Protein AF-A0A2E8Z565-F1 (afdb_monomer)

pLDDT: mean 80.42, std 18.59, range [29.39, 98.75]

Nearest PDB structures (foldseek):
  7xp7-assembly2_D  TM=7.257E-01  e=3.223E-11  Streptomyces filamentosus NRRL 11379
  7xp7-assembly2_C  TM=7.291E-01  e=2.772E-11  Streptomyces filamentosus NRRL 11379
  7xp7-assembly1_A  TM=7.249E-01  e=5.604E-11  Streptomyces filamentosus NRRL 11379
  5lnx-assembly1_A  TM=7.627E-01  e=2.434E-09  Bacillus subtilis subsp. subtilis str. 168
  4m9a-assembly1_D  TM=7.342E-01  e=4.680E-09  Burkholderia thailandensis E264

Radius of gyration: 20.26 Å; Cα contacts (8 Å, |Δi|>4): 447; chains: 1; bounding box: 48×63×60 Å

Solvent-accessible surface area (backbone atoms only — not comparable to full-atom values): 13675 Å² total; per-residue (Å²): 142,84,91,76,38,83,63,101,66,74,79,58,57,73,62,65,54,39,74,52,99,50,31,26,48,45,35,26,50,63,90,47,93,77,46,39,45,53,62,57,93,84,44,65,32,50,24,31,26,63,50,69,84,33,63,30,33,39,37,62,50,96,96,39,42,25,38,37,55,40,91,56,48,51,74,46,79,43,79,58,83,41,47,85,64,36,36,17,42,36,35,27,81,63,74,58,45,84,53,88,66,94,62,69,62,60,43,59,64,11,48,48,30,46,42,49,20,54,52,24,35,15,38,16,52,41,22,42,50,54,31,53,52,48,26,63,70,41,66,54,96,93,39,40,46,49,75,38,65,74,49,41,50,48,52,50,55,28,47,51,36,34,53,50,30,49,49,49,57,66,70,56,50,90,85,38,53,54,49,70,60,22,34,52,41,28,19,39,10,26,50,19,16,51,47,13,32,53,44,23,29,61,69,42,44,76,55,32,75,32,86,93,35,69,51,48,55,38,44,29,44,34,56,52,57,24,36,45,70,45,20,19,66,51,25,46,53,50,51,51,56,37,41,79,69,63,72,67,62,76,87,73,80,78,78,87,124

Sequence (257 aa):
MRVHGRYCVSSGLFDLLVVGAGRSVVLPVPGQESGRPSGAAGSRLVGLVRGGPQDELVLPTEDGPRFLPRDHVVSEAVSGLDPLLGLTLVRSDYDPVVGTATTATGDVLGYAARLLADELVGVAEGALALALEHVRERHQFGVPIGSFQAVRHRLVDAYVDAEGARSLLAAIGPDAAPDVQALVLKASAGAAALRCVAAAQQVCGGMGFTAEFDLHRYVRRALALDALLSGSEAAEEHLGALALRGRVLPDRQVVLT

Secondary structure (DSSP, 8-state):
----SSSSS--GGGGGG--STTEEEPBPPTT-TTSS----TTPPEEEEEESS--SEEEEEETTEEEEEEGGG-EEEE---S-GGG-EEEEEE-S--EE---SS-THHHHHHHHHHHHHHHHHHHHHHHHHHHHHHHH-EETTEEGGGSHHHHHHHHHHHHHHHHHHHHHHHH-TT--TTHHHHHHHHHHHHHHHHHHHHHHHHHGGGGGSSSSTHHHHHHHHHHHHHGGGHHHHHHHHHHHHHHTTSSS--------

Foldseek 3Di:
DDDDQPDLADPCLLVVLPPDDFEWEWFADFPDPPRFFDQDFQDKTKTKTAADGGQKYWGQDPVGIFIDGPVQWDKAFDPPLASSSRIIIIIGRDRTHDDDDPPDSQQNLLSVLLSLLVNLLSLLVNLLVLLVVLQQPDDDPRGRNCPDPVLVVLSVVLVVLSVVLVVLSVVCDNPNGNPLSSLVSLLSSLVSSQSSLVSSLVSNDPLSVDPVRCSSSSNSSSVVSQSISHHSVVSVVVNVVCVVVVNNDDPDPPPPD

Mean predicted aligned error: 8.82 Å

Structure (mmCIF, N/CA/C/O backbone):
data_AF-A0A2E8Z565-F1
#
_entry.id   AF-A0A2E8Z565-F1
#
loop_
_atom_site.group_PDB
_atom_site.id
_atom_site.type_symbol
_atom_site.label_atom_id
_atom_site.label_alt_id
_atom_site.label_comp_id
_atom_site.label_asym_id
_atom_site.label_entity_id
_atom_site.label_seq_id
_atom_site.pdbx_PDB_ins_code
_atom_site.Cartn_x
_atom_site.Cartn_y
_atom_site.Cartn_z
_atom_site.occupancy
_atom_site.B_iso_or_equiv
_atom_site.auth_seq_id
_atom_site.auth_comp_id
_atom_site.auth_asym_id
_atom_site.auth_atom_id
_atom_site.pdbx_PDB_model_num
ATOM 1 N N . MET A 1 1 ? -13.165 6.127 -12.834 1.00 29.39 1 MET A N 1
ATOM 2 C CA . MET A 1 1 ? -12.682 4.773 -12.507 1.00 29.39 1 MET A CA 1
ATOM 3 C C . MET A 1 1 ? -12.699 4.642 -10.988 1.00 29.39 1 MET A C 1
ATOM 5 O O . MET A 1 1 ? -11.836 5.194 -10.329 1.00 29.39 1 MET A O 1
ATOM 9 N N . ARG A 1 2 ? -13.786 4.104 -10.421 1.00 32.00 2 ARG A N 1
ATOM 10 C CA . ARG A 1 2 ? -13.966 3.886 -8.972 1.00 32.00 2 ARG A CA 1
ATOM 11 C C . ARG A 1 2 ? -14.000 2.377 -8.729 1.00 32.00 2 ARG A C 1
ATOM 13 O O . ARG A 1 2 ? -14.375 1.650 -9.641 1.00 32.00 2 ARG A O 1
ATOM 20 N N . VAL A 1 3 ? -13.695 1.980 -7.491 1.00 31.58 3 VAL A N 1
ATOM 21 C CA . VAL A 1 3 ? -13.720 0.620 -6.911 1.00 31.58 3 VAL A CA 1
ATOM 22 C C . VAL A 1 3 ? -12.373 -0.121 -6.942 1.00 31.58 3 VAL A C 1
ATOM 24 O O . VAL A 1 3 ? -12.251 -1.141 -7.599 1.00 31.58 3 VAL A O 1
ATOM 27 N N . HIS A 1 4 ? -11.371 0.359 -6.199 1.00 38.59 4 HIS A N 1
ATOM 28 C CA . HIS A 1 4 ? -10.191 -0.439 -5.825 1.00 38.59 4 HIS A CA 1
ATOM 29 C C . HIS A 1 4 ? -9.914 -0.188 -4.330 1.00 38.59 4 HIS A C 1
ATOM 31 O O . HIS A 1 4 ? -9.915 0.962 -3.908 1.00 38.59 4 HIS A O 1
ATOM 37 N N . GLY A 1 5 ? -9.803 -1.245 -3.512 1.00 33.53 5 GLY A N 1
ATOM 38 C CA . GLY A 1 5 ? -9.534 -1.148 -2.059 1.00 33.53 5 GLY A CA 1
ATOM 39 C C . GLY A 1 5 ? -10.565 -1.809 -1.131 1.00 33.53 5 GLY A C 1
ATOM 40 O O . GLY A 1 5 ? -10.257 -2.121 0.021 1.00 33.53 5 GLY A O 1
ATOM 41 N N . ARG A 1 6 ? -11.772 -2.125 -1.620 1.00 32.59 6 ARG A N 1
ATOM 42 C CA . ARG A 1 6 ? -12.659 -3.064 -0.915 1.00 32.59 6 ARG A CA 1
ATOM 43 C C . ARG A 1 6 ? -12.275 -4.477 -1.330 1.00 32.59 6 ARG A C 1
ATOM 45 O O . ARG A 1 6 ? -12.335 -4.784 -2.513 1.00 32.59 6 ARG A O 1
ATOM 52 N N . TYR A 1 7 ? -11.927 -5.297 -0.343 1.00 36.94 7 TYR A N 1
ATOM 53 C CA . TYR A 1 7 ? -11.444 -6.677 -0.442 1.00 36.94 7 TYR A CA 1
ATOM 54 C C . TYR A 1 7 ? -9.945 -6.806 -0.758 1.00 36.94 7 TYR A C 1
ATOM 56 O O . TYR A 1 7 ? -9.497 -6.622 -1.883 1.00 36.94 7 TYR A O 1
ATOM 64 N N . CYS A 1 8 ? -9.175 -7.209 0.260 1.00 34.44 8 CYS A N 1
ATOM 65 C CA . CYS A 1 8 ? -7.801 -7.724 0.187 1.00 34.44 8 CYS A CA 1
ATOM 66 C C . CYS A 1 8 ? -7.657 -9.015 -0.646 1.00 34.44 8 CYS A C 1
ATOM 68 O O . CYS A 1 8 ? -6.898 -9.909 -0.280 1.00 34.44 8 CYS A O 1
ATOM 70 N N . VAL A 1 9 ? -8.379 -9.158 -1.754 1.00 35.56 9 VAL A N 1
ATOM 71 C CA . VAL A 1 9 ? -8.253 -10.310 -2.640 1.00 35.56 9 VAL A CA 1
ATOM 72 C C . VAL A 1 9 ? -8.208 -9.771 -4.064 1.00 35.56 9 VAL A C 1
ATOM 74 O O . VAL A 1 9 ? -9.177 -9.205 -4.553 1.00 35.56 9 VAL A O 1
ATOM 77 N N . SER A 1 10 ? -7.024 -9.885 -4.671 1.00 38.38 10 SER A N 1
ATOM 78 C CA . SER A 1 10 ? -6.692 -9.511 -6.051 1.00 38.38 10 SER A CA 1
ATOM 79 C C . SER A 1 10 ? -6.947 -8.049 -6.446 1.00 38.38 10 SER A C 1
ATOM 81 O O . SER A 1 10 ? -7.794 -7.761 -7.288 1.00 38.38 10 SER A O 1
ATOM 83 N N . SER A 1 11 ? -6.138 -7.111 -5.943 1.00 41.72 11 SER A N 1
ATOM 84 C CA . SER A 1 11 ? -5.835 -5.932 -6.768 1.00 41.72 11 SER A CA 1
ATOM 85 C C . SER A 1 11 ? -5.074 -6.430 -7.998 1.00 41.72 11 SER A C 1
ATOM 87 O O . SER A 1 11 ? -3.919 -6.853 -7.890 1.00 41.72 11 SER A O 1
ATOM 89 N N . GLY A 1 12 ? -5.754 -6.461 -9.144 1.00 44.19 12 GLY A N 1
ATOM 90 C CA . GLY A 1 12 ? -5.179 -6.777 -10.453 1.00 44.19 12 GLY A CA 1
ATOM 91 C C . GLY A 1 12 ? -4.374 -5.623 -11.054 1.00 44.19 12 GLY A C 1
ATOM 92 O O . GLY A 1 12 ? -3.925 -5.712 -12.189 1.00 44.19 12 GLY A O 1
ATOM 93 N N . LEU A 1 13 ? -4.170 -4.526 -10.315 1.00 52.78 13 LEU A N 1
ATOM 94 C CA . LEU A 1 13 ? -3.436 -3.357 -10.808 1.00 52.78 13 LEU A CA 1
ATOM 95 C C . LEU A 1 13 ? -1.979 -3.695 -11.114 1.00 52.78 13 LEU A C 1
ATOM 97 O O . LEU A 1 13 ? -1.411 -3.223 -12.084 1.00 52.78 13 LEU A O 1
ATOM 101 N N . PHE A 1 14 ? -1.400 -4.602 -10.346 1.00 50.31 14 PHE A N 1
ATOM 102 C CA . PHE A 1 14 ? -0.072 -5.135 -10.604 1.00 50.31 14 PHE A CA 1
ATOM 103 C C . PHE A 1 14 ? -0.047 -6.093 -11.816 1.00 50.31 14 PHE A C 1
ATOM 105 O O . PHE A 1 14 ? 0.990 -6.245 -12.453 1.00 50.31 14 PHE A O 1
ATOM 112 N N . ASP A 1 15 ? -1.188 -6.701 -12.174 1.00 47.38 15 ASP A N 1
ATOM 113 C CA . ASP A 1 15 ? -1.342 -7.481 -13.412 1.00 47.38 15 ASP A CA 1
ATOM 114 C C . ASP A 1 15 ? -1.404 -6.563 -14.653 1.00 47.38 15 ASP A C 1
ATOM 116 O O . ASP A 1 15 ? -1.101 -7.008 -15.756 1.00 47.38 15 ASP A O 1
ATOM 120 N N . LEU A 1 16 ? -1.695 -5.259 -14.491 1.00 52.50 16 LEU A N 1
ATOM 121 C CA . LEU A 1 16 ? -1.608 -4.263 -15.575 1.00 52.50 16 LEU A CA 1
ATOM 122 C C . LEU A 1 16 ? -0.163 -3.913 -15.963 1.00 52.50 16 LEU A C 1
ATOM 124 O O . LEU A 1 16 ? 0.047 -3.307 -17.010 1.00 52.50 16 LEU A O 1
ATOM 128 N N . LEU A 1 17 ? 0.840 -4.326 -15.173 1.00 55.44 17 LEU A N 1
ATOM 129 C CA . LEU A 1 17 ? 2.250 -4.250 -15.580 1.00 55.44 17 LEU A CA 1
ATOM 130 C C . LEU A 1 17 ? 2.608 -5.250 -16.686 1.00 55.44 17 LEU A C 1
ATOM 132 O O . LEU A 1 17 ? 3.726 -5.214 -17.196 1.00 55.44 17 LEU A O 1
ATOM 136 N N . VAL A 1 18 ? 1.682 -6.128 -17.086 1.00 49.03 18 VAL A N 1
ATOM 137 C CA . VAL A 1 18 ? 1.825 -6.964 -18.279 1.00 49.03 18 VAL A CA 1
ATOM 138 C C . VAL A 1 18 ? 1.757 -6.059 -19.510 1.00 49.03 18 VAL A C 1
ATOM 140 O O . VAL A 1 18 ? 0.696 -5.762 -20.058 1.00 49.03 18 VAL A O 1
ATOM 143 N N . VAL A 1 19 ? 2.930 -5.590 -19.930 1.00 53.09 19 VAL A N 1
ATOM 144 C CA . VAL A 1 19 ? 3.171 -4.899 -21.198 1.00 53.09 19 VAL A CA 1
ATOM 145 C C . VAL A 1 19 ? 2.851 -5.871 -22.345 1.00 53.09 19 VAL A C 1
ATOM 147 O O . VAL A 1 19 ? 3.740 -6.508 -22.894 1.00 53.09 19 VAL A O 1
ATOM 150 N N . GLY A 1 20 ? 1.574 -6.017 -22.702 1.00 50.84 20 GLY A N 1
ATOM 151 C CA . GLY A 1 20 ? 1.116 -6.899 -23.782 1.00 50.84 20 GLY A CA 1
ATOM 152 C C . GLY A 1 20 ? 1.118 -8.396 -23.432 1.00 50.84 20 GLY A C 1
ATOM 153 O O . GLY A 1 20 ? 1.860 -8.866 -22.572 1.00 50.84 20 GLY A O 1
ATOM 154 N N . ALA A 1 21 ? 0.244 -9.156 -24.099 1.00 56.75 21 ALA A N 1
ATOM 155 C CA . ALA A 1 21 ? 0.079 -10.593 -23.886 1.00 56.75 21 ALA A CA 1
ATOM 156 C C . ALA A 1 21 ? 1.416 -11.337 -24.091 1.00 56.75 21 ALA A C 1
ATOM 158 O O . ALA A 1 21 ? 1.909 -11.398 -25.214 1.00 56.75 21 ALA A O 1
ATOM 159 N N . GLY A 1 22 ? 1.999 -11.862 -23.005 1.00 69.81 22 GLY A N 1
ATOM 160 C CA . GLY A 1 22 ? 3.238 -12.655 -23.025 1.00 69.81 22 GLY A CA 1
ATOM 161 C C . GLY A 1 22 ? 4.448 -12.047 -22.302 1.00 69.81 22 GLY A C 1
ATOM 162 O O . GLY A 1 22 ? 5.518 -12.653 -22.331 1.00 69.81 22 GLY A O 1
ATOM 163 N N . ARG A 1 23 ? 4.321 -10.887 -21.632 1.00 78.25 23 ARG A N 1
ATOM 164 C CA . ARG A 1 23 ? 5.450 -10.251 -20.922 1.00 78.25 23 ARG A CA 1
ATOM 165 C C . ARG A 1 23 ? 5.271 -10.104 -19.413 1.00 78.25 23 ARG A C 1
ATOM 167 O O . ARG A 1 23 ? 4.180 -9.817 -18.930 1.00 78.25 23 ARG A O 1
ATOM 174 N N . SER A 1 24 ? 6.374 -10.214 -18.672 1.00 82.69 24 SER A N 1
ATOM 175 C CA . SER A 1 24 ? 6.443 -9.903 -17.235 1.00 82.69 24 SER A CA 1
ATOM 176 C C . SER A 1 24 ? 7.459 -8.799 -16.963 1.00 82.69 24 SER A C 1
ATOM 178 O O . SER A 1 24 ? 8.587 -8.874 -17.435 1.00 82.69 24 SER A O 1
ATOM 180 N N . VAL A 1 25 ? 7.110 -7.800 -16.153 1.00 81.81 25 VAL A N 1
ATOM 181 C CA . VAL A 1 25 ? 8.073 -6.776 -15.714 1.00 81.81 25 VAL A CA 1
ATOM 182 C C . VAL A 1 25 ? 8.846 -7.277 -14.498 1.00 81.81 25 VAL A C 1
ATOM 184 O O . VAL A 1 25 ? 8.250 -7.729 -13.520 1.00 81.81 25 VAL A O 1
ATOM 187 N N . VAL A 1 26 ? 10.173 -7.178 -14.563 1.00 83.38 26 VAL A N 1
ATOM 188 C CA . VAL A 1 26 ? 11.071 -7.499 -13.453 1.00 83.38 26 VAL A CA 1
ATOM 189 C C . VAL A 1 26 ? 11.187 -6.293 -12.538 1.00 83.38 26 VAL A C 1
ATOM 191 O O . VAL A 1 26 ? 11.639 -5.220 -12.936 1.00 83.38 26 VAL A O 1
ATOM 194 N N . LEU A 1 27 ? 10.809 -6.496 -11.287 1.00 82.38 27 LEU A N 1
ATOM 195 C CA . LEU A 1 27 ? 10.948 -5.533 -10.212 1.00 82.38 27 LEU A CA 1
ATOM 196 C C . LEU A 1 27 ? 12.218 -5.809 -9.404 1.00 82.38 27 LEU A C 1
ATOM 198 O O . LEU A 1 27 ? 12.632 -6.967 -9.278 1.00 82.38 27 LEU A O 1
ATOM 202 N N . PRO A 1 28 ? 12.836 -4.770 -8.823 1.00 79.31 28 PRO A N 1
ATOM 203 C CA . PRO A 1 28 ? 13.904 -4.957 -7.852 1.00 79.31 28 PRO A CA 1
ATOM 204 C C . PRO A 1 28 ? 13.417 -5.776 -6.652 1.00 79.31 28 PRO A C 1
ATOM 206 O O . PRO A 1 28 ? 12.276 -5.645 -6.201 1.00 79.31 28 PRO A O 1
ATOM 209 N N . VAL A 1 29 ? 14.316 -6.580 -6.088 1.00 82.19 29 VAL A N 1
ATOM 210 C CA . VAL A 1 29 ? 14.105 -7.137 -4.749 1.00 82.19 29 VAL A CA 1
ATOM 211 C C . VAL A 1 29 ? 14.224 -5.993 -3.731 1.00 82.19 29 VAL A C 1
ATOM 213 O O . VAL A 1 29 ? 15.162 -5.198 -3.843 1.00 82.19 29 VAL A O 1
ATOM 216 N N . PRO A 1 30 ? 13.321 -5.890 -2.739 1.00 79.06 30 PRO A N 1
ATOM 217 C CA . PRO A 1 30 ? 13.460 -4.915 -1.662 1.00 79.06 30 PRO A CA 1
ATOM 218 C C . PRO A 1 30 ? 14.840 -4.963 -0.990 1.00 79.06 30 PRO A C 1
ATOM 220 O O . PRO A 1 30 ? 15.397 -6.041 -0.783 1.00 79.06 30 PRO A O 1
ATOM 223 N N . GLY A 1 31 ? 15.388 -3.794 -0.647 1.00 69.50 31 GLY A N 1
ATOM 224 C CA . GLY A 1 31 ? 16.714 -3.662 -0.028 1.00 69.50 31 GLY A CA 1
ATOM 225 C C . GLY A 1 31 ? 17.901 -3.671 -1.001 1.00 69.50 31 GLY A C 1
ATOM 226 O O . GLY A 1 31 ? 19.043 -3.623 -0.555 1.00 69.50 31 GLY A O 1
ATOM 227 N N . GLN A 1 32 ? 17.667 -3.725 -2.317 1.00 66.50 32 GLN A N 1
ATOM 228 C CA . GLN A 1 32 ? 18.706 -3.473 -3.322 1.00 66.50 32 GLN A CA 1
ATOM 229 C C . GLN A 1 32 ? 18.884 -1.960 -3.535 1.00 66.50 32 GLN A C 1
ATOM 231 O O . GLN A 1 32 ? 17.910 -1.263 -3.815 1.00 66.50 32 GLN A O 1
ATOM 236 N N . GLU A 1 33 ? 20.124 -1.466 -3.444 1.00 52.91 33 GLU A N 1
ATOM 237 C CA . GLU A 1 33 ? 20.453 -0.025 -3.446 1.00 52.91 33 GLU A CA 1
ATOM 238 C C . GLU A 1 33 ? 19.953 0.739 -4.683 1.00 52.91 33 GLU A C 1
ATOM 240 O O . GLU A 1 33 ? 19.645 1.924 -4.597 1.00 52.91 33 GLU A O 1
ATOM 245 N N . SER A 1 34 ? 19.840 0.085 -5.842 1.00 55.06 34 SER A N 1
ATOM 246 C CA . SER A 1 34 ? 19.502 0.765 -7.098 1.00 55.06 34 SER A CA 1
ATOM 247 C C . SER A 1 34 ? 18.002 0.958 -7.335 1.00 55.06 34 SER A C 1
ATOM 249 O O . SER A 1 34 ? 17.631 1.653 -8.281 1.00 55.06 34 SER A O 1
ATOM 251 N N . GLY A 1 35 ? 17.119 0.308 -6.560 1.00 53.06 35 GLY A N 1
ATOM 252 C CA . GLY A 1 35 ? 15.680 0.283 -6.867 1.00 53.06 35 GLY A CA 1
ATOM 253 C C . GLY A 1 35 ? 15.350 -0.254 -8.265 1.00 53.06 35 GLY A C 1
ATOM 254 O O . GLY A 1 35 ? 14.252 -0.047 -8.781 1.00 53.06 35 GLY A O 1
ATOM 255 N N . ARG A 1 36 ? 16.310 -0.927 -8.905 1.00 60.84 36 ARG A N 1
ATOM 256 C CA . ARG A 1 36 ? 16.215 -1.492 -10.249 1.00 60.84 36 ARG A CA 1
ATOM 257 C C . ARG A 1 36 ? 16.790 -2.905 -10.237 1.00 60.84 36 ARG A C 1
ATOM 259 O O . ARG A 1 36 ? 17.633 -3.212 -9.392 1.00 60.84 36 ARG A O 1
ATOM 266 N N . PRO A 1 37 ? 16.356 -3.790 -11.145 1.00 57.62 37 PRO A N 1
ATOM 267 C CA . PRO A 1 37 ? 16.975 -5.101 -11.266 1.00 57.62 37 PRO A CA 1
ATOM 268 C C . PRO A 1 37 ? 18.460 -4.915 -11.604 1.00 57.62 37 PRO A C 1
ATOM 270 O O . PRO A 1 37 ? 18.790 -4.240 -12.579 1.00 57.62 37 PRO A O 1
ATOM 273 N N . SER A 1 38 ? 19.359 -5.469 -10.787 1.00 53.09 38 SER A N 1
ATOM 274 C CA . SER A 1 38 ? 20.790 -5.456 -11.095 1.00 53.09 38 SER A CA 1
ATOM 275 C C . SER A 1 38 ? 21.031 -6.308 -12.340 1.00 53.09 38 SER A C 1
ATOM 277 O O . SER A 1 38 ? 20.701 -7.492 -12.367 1.00 53.09 38 SER A O 1
ATOM 279 N N . GLY A 1 39 ? 21.545 -5.670 -13.382 1.00 50.38 39 GLY A N 1
ATOM 280 C CA . GLY A 1 39 ? 21.872 -6.267 -14.669 1.00 50.38 39 GLY A CA 1
ATOM 281 C C . GLY A 1 39 ? 22.916 -5.403 -15.360 1.00 50.38 39 GLY A C 1
ATOM 282 O O . GLY A 1 39 ? 22.704 -4.944 -16.478 1.00 50.38 39 GLY A O 1
ATOM 283 N N . ALA A 1 40 ? 24.015 -5.104 -14.661 1.00 50.72 40 ALA A N 1
ATOM 284 C CA . ALA A 1 40 ? 25.213 -4.650 -15.355 1.00 50.72 40 ALA A CA 1
ATOM 285 C C . ALA A 1 40 ? 25.657 -5.779 -16.302 1.00 50.72 40 ALA A C 1
ATOM 287 O O . ALA A 1 40 ? 25.475 -6.953 -15.971 1.00 50.72 40 ALA A O 1
ATOM 288 N N . ALA A 1 41 ? 26.203 -5.447 -17.473 1.00 49.28 41 ALA A N 1
ATOM 289 C CA . ALA A 1 41 ? 26.644 -6.446 -18.448 1.00 49.28 41 ALA A CA 1
ATOM 290 C C . ALA A 1 41 ? 27.542 -7.500 -17.763 1.00 49.28 41 ALA A C 1
ATOM 292 O O . ALA A 1 41 ? 28.596 -7.164 -17.220 1.00 49.28 41 ALA A O 1
ATOM 293 N N . GLY A 1 42 ? 27.085 -8.756 -1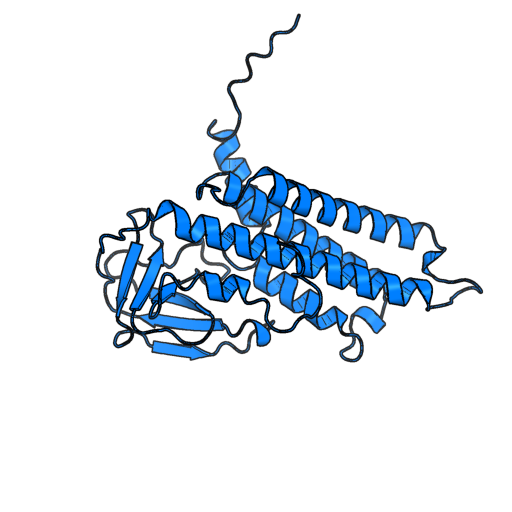7.731 1.00 52.84 42 GLY A N 1
ATOM 294 C CA . GLY A 1 42 ? 27.772 -9.874 -17.067 1.00 52.84 42 GLY A CA 1
ATOM 295 C C . GLY A 1 42 ? 27.459 -10.116 -15.578 1.00 52.84 42 GLY A C 1
ATOM 296 O O . GLY A 1 42 ? 28.058 -11.014 -14.989 1.00 52.84 42 GLY A O 1
ATOM 297 N N . SER A 1 43 ? 26.542 -9.374 -14.945 1.00 59.78 43 SER A N 1
ATOM 298 C CA . SER A 1 43 ? 26.094 -9.647 -13.567 1.00 59.78 43 SER A CA 1
ATOM 299 C C . SER A 1 43 ? 24.822 -10.498 -13.523 1.00 59.78 43 SER A C 1
ATOM 301 O O . SER A 1 43 ? 23.884 -10.256 -14.280 1.00 59.78 43 SER A O 1
ATOM 303 N N . ARG A 1 44 ? 24.774 -11.451 -12.585 1.00 74.50 44 ARG A N 1
ATOM 304 C CA . ARG A 1 44 ? 23.601 -12.280 -12.273 1.00 74.50 44 ARG A CA 1
ATOM 305 C C . ARG A 1 44 ? 22.378 -11.421 -11.941 1.00 74.50 44 ARG A C 1
ATOM 307 O O . ARG A 1 44 ? 22.383 -10.700 -10.943 1.00 74.50 44 ARG A O 1
ATOM 314 N N . LEU A 1 45 ? 21.311 -11.571 -12.722 1.00 82.06 45 LEU A N 1
ATOM 315 C CA . LEU A 1 45 ? 20.013 -10.963 -12.462 1.00 82.06 45 LEU A CA 1
ATOM 316 C C . LEU A 1 45 ? 19.344 -11.628 -11.260 1.00 82.06 45 LEU A C 1
ATOM 318 O O . LEU A 1 45 ? 19.226 -12.856 -11.201 1.00 82.06 45 LEU A O 1
ATOM 322 N N . VAL A 1 46 ? 18.818 -10.805 -10.353 1.00 86.50 46 VAL A N 1
ATOM 323 C CA . VAL A 1 46 ? 17.879 -11.216 -9.305 1.00 86.50 46 VAL A CA 1
ATOM 324 C C . VAL A 1 46 ? 16.762 -10.177 -9.216 1.00 86.50 46 VAL A C 1
ATOM 326 O O . VAL A 1 46 ? 17.029 -8.990 -9.031 1.00 86.50 46 VAL A O 1
ATOM 329 N N . GLY A 1 47 ? 15.512 -10.614 -9.343 1.00 86.69 47 GLY A N 1
ATOM 330 C CA . GLY A 1 47 ? 14.352 -9.725 -9.311 1.00 86.69 47 GLY A CA 1
ATOM 331 C C . GLY A 1 47 ? 13.061 -10.446 -8.952 1.00 86.69 47 GLY A C 1
ATOM 332 O O . GLY A 1 47 ? 13.049 -11.654 -8.725 1.00 86.69 47 GLY A O 1
ATOM 333 N N . LEU A 1 48 ? 11.966 -9.699 -8.899 1.00 87.31 48 LEU A N 1
ATOM 334 C CA . LEU A 1 48 ? 10.627 -10.210 -8.622 1.00 87.31 48 LEU A CA 1
ATOM 335 C C . LEU A 1 48 ? 9.728 -9.981 -9.832 1.00 87.31 48 LEU A C 1
ATOM 337 O O . LEU A 1 48 ? 9.761 -8.920 -10.443 1.00 87.31 48 LEU A O 1
ATOM 341 N N . VAL A 1 49 ? 8.886 -10.954 -10.145 1.00 87.00 49 VAL A N 1
ATOM 342 C CA . VAL A 1 49 ? 7.753 -10.783 -11.059 1.00 87.00 49 VAL A CA 1
ATOM 343 C C . VAL A 1 49 ? 6.478 -11.133 -10.312 1.00 87.00 49 VAL A C 1
ATOM 345 O O . VAL A 1 49 ? 6.505 -11.909 -9.356 1.00 87.00 49 VAL A O 1
ATOM 348 N N . ARG A 1 50 ? 5.349 -10.577 -10.736 1.00 83.38 50 ARG A N 1
ATOM 349 C CA . ARG A 1 50 ? 4.050 -11.035 -10.251 1.00 83.38 50 ARG A CA 1
ATOM 350 C C . ARG A 1 50 ? 3.563 -12.227 -11.068 1.00 83.38 50 ARG A C 1
ATOM 352 O O . ARG A 1 50 ? 3.708 -12.249 -12.287 1.00 83.38 50 ARG A O 1
ATOM 359 N N . GLY A 1 51 ? 2.954 -13.188 -10.385 1.00 83.38 51 GLY A N 1
ATOM 360 C CA . GLY A 1 51 ? 2.522 -14.448 -10.963 1.00 83.38 51 GLY A CA 1
ATOM 361 C C . GLY A 1 51 ? 3.723 -15.274 -11.401 1.00 83.38 51 GLY A C 1
ATOM 362 O O . GLY A 1 51 ? 4.771 -15.263 -10.758 1.00 83.38 51 GLY A O 1
ATOM 363 N N . GLY A 1 52 ? 3.574 -15.994 -12.507 1.00 82.69 52 GLY A N 1
ATOM 364 C CA . GLY A 1 52 ? 4.688 -16.661 -13.164 1.00 82.69 52 GLY A CA 1
ATOM 365 C C . GLY A 1 52 ? 5.339 -15.754 -14.215 1.00 82.69 52 GLY A C 1
ATOM 366 O O . GLY A 1 52 ? 4.630 -14.982 -14.866 1.00 82.69 52 GLY A O 1
ATOM 367 N N . PRO A 1 53 ? 6.660 -15.864 -14.424 1.00 84.75 53 PRO A N 1
ATOM 368 C CA . PRO A 1 53 ? 7.305 -15.286 -15.601 1.00 84.75 53 PRO A CA 1
ATOM 369 C C . PRO A 1 53 ? 6.656 -15.815 -16.890 1.00 84.75 53 PRO A C 1
ATOM 371 O O . PRO A 1 53 ? 6.537 -17.029 -17.080 1.00 84.75 53 PRO A O 1
ATOM 374 N N . GLN A 1 54 ? 6.232 -14.884 -17.742 1.00 86.75 54 GLN A N 1
ATOM 375 C CA . GLN A 1 54 ? 5.690 -15.141 -19.079 1.00 86.75 54 GLN A CA 1
ATOM 376 C C . GLN A 1 54 ? 6.826 -15.389 -20.091 1.00 86.75 54 GL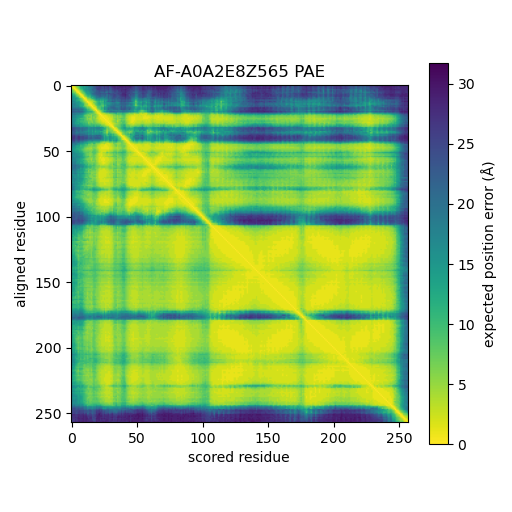N A C 1
ATOM 378 O O . GLN A 1 54 ? 7.985 -15.497 -19.688 1.00 86.75 54 GLN A O 1
ATOM 383 N N . ASP A 1 55 ? 6.499 -15.469 -21.385 1.00 86.38 55 ASP A N 1
ATOM 384 C CA . ASP A 1 55 ? 7.420 -15.789 -22.489 1.00 86.38 55 ASP A CA 1
ATOM 385 C C . ASP A 1 55 ? 8.669 -14.888 -22.533 1.00 86.38 55 ASP A C 1
ATOM 387 O O . ASP A 1 55 ? 9.775 -15.355 -22.821 1.00 86.38 55 ASP A O 1
ATOM 391 N N . GLU A 1 56 ? 8.519 -13.605 -22.199 1.00 85.81 56 GLU A N 1
ATOM 392 C CA . GLU A 1 56 ? 9.616 -12.637 -22.167 1.00 85.81 56 GLU A CA 1
ATOM 393 C C . GLU A 1 56 ? 9.538 -11.731 -20.928 1.00 85.81 56 GLU A C 1
ATOM 395 O O . GLU A 1 56 ? 8.485 -11.204 -20.564 1.00 85.81 56 GLU A O 1
ATOM 400 N N . LEU A 1 57 ? 10.669 -11.524 -20.259 1.00 86.06 57 LEU A N 1
ATOM 401 C CA . LEU A 1 57 ? 10.775 -10.640 -19.105 1.00 86.06 57 LEU A CA 1
ATOM 402 C C . LEU A 1 57 ? 11.369 -9.295 -19.522 1.00 86.06 57 LEU A C 1
ATOM 404 O O . LEU A 1 57 ? 12.361 -9.246 -20.247 1.00 86.06 57 LEU A O 1
ATOM 408 N N . VAL A 1 58 ? 10.791 -8.207 -19.018 1.00 81.81 58 VAL A N 1
ATOM 409 C CA . VAL A 1 58 ? 11.229 -6.831 -19.266 1.00 81.81 58 VAL A CA 1
ATOM 410 C C . VAL A 1 58 ? 11.926 -6.292 -18.026 1.00 81.81 58 VAL A C 1
ATOM 412 O O . VAL A 1 58 ? 11.323 -6.173 -16.960 1.00 81.81 58 VAL A O 1
ATOM 415 N N . LEU A 1 59 ? 13.195 -5.933 -18.176 1.00 80.75 59 LEU A N 1
ATOM 416 C CA . LEU A 1 59 ? 14.013 -5.304 -17.154 1.00 80.75 59 LEU A CA 1
ATOM 417 C C . LEU A 1 59 ? 14.101 -3.802 -17.443 1.00 80.75 59 LEU A C 1
ATOM 419 O O . LEU A 1 59 ? 14.770 -3.408 -18.402 1.00 80.75 59 LEU A O 1
ATOM 423 N N . PRO A 1 60 ? 13.469 -2.939 -16.640 1.00 74.31 60 PRO A N 1
ATOM 424 C CA . PRO A 1 60 ? 13.659 -1.503 -16.773 1.00 74.31 60 PRO A CA 1
ATOM 425 C C . PRO A 1 60 ? 15.051 -1.098 -16.254 1.00 74.31 60 PRO A C 1
ATOM 427 O O . PRO A 1 60 ? 15.334 -1.211 -15.060 1.00 74.31 60 PRO A O 1
ATOM 430 N N . THR A 1 61 ? 15.926 -0.620 -17.147 1.00 71.62 61 THR A N 1
ATOM 431 C CA . THR A 1 61 ? 17.282 -0.131 -16.814 1.00 71.62 61 THR A CA 1
ATOM 432 C C . THR A 1 61 ? 17.445 1.359 -17.138 1.00 71.62 61 THR A C 1
ATOM 434 O O . THR A 1 61 ? 16.543 1.977 -17.700 1.00 71.62 61 THR A O 1
ATOM 437 N N . GLU A 1 62 ? 18.560 1.979 -16.727 1.00 65.69 62 GLU A N 1
ATOM 438 C CA . GLU A 1 62 ? 18.843 3.402 -17.027 1.00 65.69 62 GLU A CA 1
ATOM 439 C C . GLU A 1 62 ? 18.980 3.675 -18.524 1.00 65.69 62 GLU A C 1
ATOM 441 O O . GLU A 1 62 ? 18.435 4.662 -19.011 1.00 65.69 62 GLU A O 1
ATOM 446 N N . ASP A 1 63 ? 19.587 2.745 -19.257 1.00 66.25 63 ASP A N 1
ATOM 447 C CA . ASP A 1 63 ? 19.806 2.857 -20.702 1.00 66.25 63 ASP A CA 1
ATOM 448 C C . ASP A 1 63 ? 18.591 2.413 -21.539 1.00 66.25 63 ASP A C 1
ATOM 450 O O . ASP A 1 63 ? 18.675 2.311 -22.762 1.00 66.25 63 ASP A O 1
ATOM 454 N N . GLY A 1 64 ? 17.460 2.106 -20.892 1.00 68.06 64 GLY A N 1
ATOM 455 C CA . GLY A 1 64 ? 16.260 1.565 -21.533 1.00 68.06 64 GLY A CA 1
ATOM 456 C C . GLY A 1 64 ? 15.911 0.137 -21.094 1.00 68.06 64 GLY A C 1
ATOM 457 O O . GLY A 1 64 ? 16.462 -0.376 -20.119 1.00 68.06 64 GLY A O 1
ATOM 458 N N . PRO A 1 65 ? 14.938 -0.516 -21.750 1.00 74.75 65 PRO A N 1
ATOM 459 C CA . PRO A 1 65 ? 14.447 -1.811 -21.335 1.00 74.75 65 PRO A CA 1
ATOM 460 C C . PRO A 1 65 ? 15.368 -2.882 -21.900 1.00 74.75 65 PRO A C 1
ATOM 462 O O . PRO A 1 65 ? 15.772 -2.836 -23.065 1.00 74.75 65 PRO A O 1
ATOM 465 N N . ARG A 1 66 ? 15.667 -3.877 -21.080 1.00 80.19 66 ARG A N 1
ATOM 466 C CA . ARG A 1 66 ? 16.341 -5.089 -21.531 1.00 80.19 66 ARG A CA 1
ATOM 467 C C . ARG A 1 66 ? 15.367 -6.246 -21.462 1.00 80.19 66 ARG A C 1
ATOM 469 O O . ARG A 1 66 ? 14.474 -6.255 -20.618 1.00 80.19 66 ARG A O 1
ATOM 476 N N . PHE A 1 67 ? 15.527 -7.195 -22.366 1.00 83.75 67 PHE A N 1
ATOM 477 C CA . PHE A 1 67 ? 14.609 -8.310 -22.517 1.00 83.75 67 PHE A CA 1
ATOM 478 C C . PHE A 1 67 ? 15.325 -9.618 -22.224 1.00 83.75 67 PHE A C 1
ATOM 480 O O . PHE A 1 67 ? 16.487 -9.809 -22.591 1.00 83.75 67 PHE A O 1
ATOM 487 N N . LEU A 1 68 ? 14.626 -10.510 -21.534 1.00 86.38 68 LEU A N 1
ATOM 488 C CA . LEU A 1 68 ? 15.148 -11.800 -21.125 1.00 86.38 68 LEU A CA 1
ATOM 489 C C . LEU A 1 68 ? 14.131 -12.897 -21.466 1.00 86.38 68 LEU A C 1
ATOM 491 O O . LEU A 1 68 ? 13.043 -12.901 -20.887 1.00 86.38 68 LEU A O 1
ATOM 495 N N . PRO A 1 69 ? 14.458 -13.830 -22.377 1.00 89.19 69 PRO A N 1
ATOM 496 C CA . PRO A 1 69 ? 13.577 -14.949 -22.691 1.00 89.19 69 PRO A CA 1
ATOM 497 C C . PRO A 1 69 ? 13.323 -15.833 -21.467 1.00 89.19 69 PRO A C 1
ATOM 499 O O . PRO A 1 69 ? 14.237 -16.089 -20.675 1.00 89.19 69 PRO A O 1
ATOM 502 N N . ARG A 1 70 ? 12.096 -16.351 -21.341 1.00 90.38 70 ARG A N 1
ATOM 503 C CA . ARG A 1 70 ? 11.675 -17.224 -20.235 1.00 90.38 70 ARG A CA 1
ATOM 504 C C . ARG A 1 70 ? 12.621 -18.394 -19.977 1.00 90.38 70 ARG A C 1
ATOM 506 O O . ARG A 1 70 ? 12.887 -18.708 -18.815 1.00 90.38 70 ARG A O 1
ATOM 513 N N . ASP A 1 71 ? 13.126 -19.009 -21.043 1.00 92.00 71 ASP A N 1
ATOM 514 C CA . ASP A 1 71 ? 13.965 -20.215 -21.004 1.00 92.00 71 ASP A CA 1
ATOM 515 C C . ASP A 1 71 ? 15.309 -19.995 -20.297 1.00 92.00 71 ASP A C 1
ATOM 517 O O . ASP A 1 71 ? 15.947 -20.944 -19.842 1.00 92.00 71 ASP A O 1
ATOM 521 N N . HIS A 1 72 ? 15.725 -18.736 -20.147 1.00 91.00 72 HIS A N 1
ATOM 522 C CA . HIS A 1 72 ? 16.937 -18.355 -19.428 1.00 91.00 72 HIS A CA 1
ATOM 523 C C . HIS A 1 72 ? 16.681 -17.963 -17.965 1.00 91.00 72 HIS A C 1
ATOM 525 O O . HIS A 1 72 ? 17.592 -17.478 -17.292 1.00 91.00 72 HIS A O 1
ATOM 531 N N . VAL A 1 73 ? 15.463 -18.155 -17.446 1.00 91.19 73 VAL A N 1
ATOM 532 C CA . VAL A 1 73 ? 15.060 -17.712 -16.105 1.00 91.19 73 VAL A CA 1
ATOM 533 C C . VAL A 1 73 ? 14.746 -18.892 -15.197 1.00 91.19 73 VAL A C 1
ATOM 535 O O . VAL A 1 73 ? 13.783 -19.630 -15.406 1.00 91.19 73 VAL A O 1
ATOM 538 N N . VAL A 1 74 ? 15.478 -18.985 -14.090 1.00 92.75 74 VAL A N 1
ATOM 539 C CA . VAL A 1 74 ? 15.082 -19.819 -12.951 1.00 92.75 74 VAL A CA 1
ATOM 540 C C . VAL A 1 74 ? 14.105 -19.024 -12.094 1.00 92.75 74 VAL A C 1
ATOM 542 O O . VAL A 1 74 ? 14.352 -17.859 -11.786 1.00 92.75 74 VAL A O 1
ATOM 545 N N . SER A 1 75 ? 12.989 -19.642 -11.714 1.00 93.38 75 SER A N 1
ATOM 546 C CA . SER A 1 75 ? 11.918 -18.974 -10.974 1.00 93.38 75 SER A CA 1
ATOM 547 C C . SER A 1 75 ? 11.460 -19.779 -9.763 1.00 93.38 75 SER A C 1
ATOM 549 O O . SER A 1 75 ? 11.253 -20.984 -9.884 1.00 93.38 75 SER A O 1
ATOM 551 N N . GLU A 1 76 ? 11.225 -19.106 -8.641 1.00 93.50 76 GLU A N 1
ATOM 552 C CA . GLU A 1 76 ? 10.740 -19.699 -7.391 1.00 93.50 76 GLU A CA 1
ATOM 553 C C . GLU A 1 76 ? 9.607 -18.846 -6.809 1.00 93.50 76 GLU A C 1
ATOM 555 O O . GLU A 1 76 ? 9.755 -17.634 -6.649 1.00 93.50 76 GLU A O 1
ATOM 560 N N . ALA A 1 77 ? 8.465 -19.465 -6.500 1.00 90.75 77 ALA A N 1
ATOM 561 C CA . ALA A 1 77 ? 7.341 -18.761 -5.889 1.00 90.75 77 ALA A CA 1
ATOM 562 C C . ALA A 1 77 ? 7.708 -18.278 -4.477 1.00 90.75 77 ALA A C 1
ATOM 564 O O . ALA A 1 77 ? 8.223 -19.041 -3.661 1.00 90.75 77 ALA A O 1
ATOM 565 N N . VAL A 1 78 ? 7.407 -17.018 -4.169 1.00 87.62 78 VAL A N 1
ATOM 566 C CA . VAL A 1 78 ? 7.726 -16.405 -2.878 1.00 87.62 78 VAL A CA 1
ATOM 567 C C . VAL A 1 78 ? 6.489 -16.418 -1.989 1.00 87.62 78 VAL A C 1
ATOM 569 O O . VAL A 1 78 ? 5.550 -15.650 -2.181 1.00 87.62 78 VAL A O 1
ATOM 572 N N . SER A 1 79 ? 6.516 -17.246 -0.945 1.00 82.00 79 SER A N 1
ATOM 573 C CA . SER A 1 79 ? 5.511 -17.237 0.127 1.00 82.00 79 SER A CA 1
ATOM 574 C C . SER A 1 79 ? 5.935 -16.298 1.265 1.00 82.00 79 SER A C 1
ATOM 576 O O . SER A 1 79 ? 6.075 -16.720 2.412 1.00 82.00 79 SER A O 1
ATOM 578 N N . GLY A 1 80 ? 6.222 -15.040 0.917 1.00 78.62 80 GLY A N 1
ATOM 579 C CA . GLY A 1 80 ? 6.743 -14.016 1.829 1.00 78.62 80 GLY A CA 1
ATOM 580 C C . GLY A 1 80 ? 5.693 -13.451 2.792 1.00 78.62 80 GLY A C 1
ATOM 581 O O . GLY A 1 80 ? 4.744 -14.130 3.178 1.00 78.62 80 GLY A O 1
ATOM 582 N N . LEU A 1 81 ? 5.856 -12.179 3.174 1.00 82.00 81 LEU A N 1
ATOM 583 C CA . LEU A 1 81 ? 4.962 -11.505 4.124 1.00 82.00 81 LEU A CA 1
ATOM 584 C C . LEU A 1 81 ? 3.500 -11.497 3.653 1.00 82.00 81 LEU A C 1
ATOM 586 O O . LEU A 1 81 ? 2.596 -11.700 4.461 1.00 82.00 81 LEU A O 1
ATOM 590 N N . ASP A 1 82 ? 3.276 -11.315 2.351 1.00 87.31 82 ASP A N 1
ATOM 591 C CA . ASP A 1 82 ? 1.960 -11.458 1.739 1.00 87.31 82 ASP A CA 1
ATOM 592 C C . ASP A 1 82 ? 1.989 -12.404 0.523 1.00 87.31 82 ASP A C 1
ATOM 594 O O . ASP A 1 82 ? 2.266 -11.971 -0.600 1.00 87.31 82 ASP A O 1
ATOM 598 N N . PRO A 1 83 ? 1.662 -13.695 0.719 1.00 85.00 83 PRO A N 1
ATOM 599 C CA . PRO A 1 83 ? 1.555 -14.664 -0.370 1.00 85.00 83 PRO A CA 1
ATOM 600 C C . PRO A 1 83 ? 0.498 -14.294 -1.424 1.00 85.00 83 PRO A C 1
ATOM 602 O O . PRO A 1 83 ? 0.604 -14.723 -2.571 1.00 85.00 83 PRO A O 1
ATOM 605 N N . LEU A 1 84 ? -0.504 -13.472 -1.080 1.00 84.06 84 LEU A N 1
ATOM 606 C CA . LEU A 1 84 ? -1.563 -13.052 -2.005 1.00 84.06 84 LEU A CA 1
ATOM 607 C C . LEU A 1 84 ? -1.092 -11.999 -3.017 1.00 84.06 84 LEU A C 1
ATOM 609 O O . LEU A 1 84 ? -1.855 -11.621 -3.907 1.00 84.06 84 LEU A O 1
ATOM 613 N N . LEU A 1 85 ? 0.138 -11.490 -2.899 1.00 81.81 85 LEU A N 1
ATOM 614 C CA . LEU A 1 85 ? 0.768 -10.732 -3.983 1.00 81.81 85 LEU A CA 1
ATOM 615 C C . LEU A 1 85 ? 1.199 -11.636 -5.142 1.00 81.81 85 LEU A C 1
ATOM 617 O O . LEU A 1 85 ? 1.414 -11.131 -6.242 1.00 81.81 85 LEU A O 1
ATOM 621 N N . GLY A 1 86 ? 1.322 -12.949 -4.904 1.00 85.75 86 GLY A N 1
ATOM 622 C CA . GLY A 1 86 ? 1.709 -13.922 -5.920 1.00 85.75 86 GLY A CA 1
ATOM 623 C C . GLY A 1 86 ? 3.076 -13.622 -6.528 1.00 85.75 86 GLY A C 1
ATOM 624 O O . GLY A 1 86 ? 3.244 -13.774 -7.731 1.00 85.75 86 GLY A O 1
ATOM 625 N N . LEU A 1 87 ? 4.029 -13.125 -5.736 1.00 86.75 87 LEU A N 1
ATOM 626 C CA . LEU A 1 87 ? 5.357 -12.785 -6.239 1.00 86.75 87 LEU A CA 1
ATOM 627 C C . LEU A 1 87 ? 6.178 -14.049 -6.503 1.00 86.75 87 LEU A C 1
ATOM 629 O O . LEU A 1 87 ? 6.145 -15.007 -5.733 1.00 86.75 87 LEU A O 1
ATOM 633 N N . THR A 1 88 ? 6.971 -14.005 -7.562 1.00 90.69 88 THR A N 1
ATOM 634 C CA . THR A 1 88 ? 7.928 -15.041 -7.939 1.00 90.69 88 THR A CA 1
ATOM 635 C C . THR A 1 88 ? 9.304 -14.411 -8.056 1.00 90.69 88 THR A C 1
ATOM 637 O O . THR A 1 88 ? 9.496 -13.429 -8.773 1.00 90.69 88 THR A O 1
ATOM 640 N N . LEU A 1 89 ? 10.271 -14.984 -7.347 1.00 90.56 89 LEU A N 1
ATOM 641 C CA . LEU A 1 89 ? 11.675 -14.636 -7.471 1.00 90.56 89 LEU A CA 1
ATOM 642 C C . LEU A 1 89 ? 12.191 -15.188 -8.793 1.00 90.56 89 LEU A C 1
ATOM 644 O O . LEU A 1 89 ? 12.061 -16.380 -9.057 1.00 90.56 89 LEU A O 1
ATOM 648 N N . VAL A 1 90 ? 12.798 -14.330 -9.601 1.00 91.00 90 VAL A N 1
ATOM 649 C CA . VAL A 1 90 ? 13.433 -14.693 -10.866 1.00 91.00 90 VAL A CA 1
ATOM 650 C C . VAL A 1 90 ? 14.934 -14.467 -10.775 1.00 91.00 90 VAL A C 1
ATOM 652 O O . VAL A 1 90 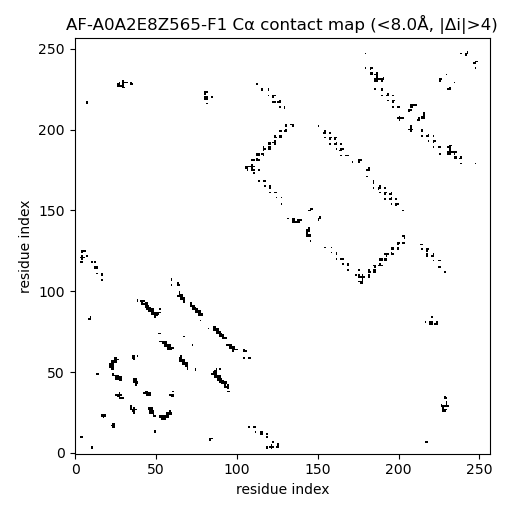? 15.398 -13.469 -10.216 1.00 91.00 90 VAL A O 1
ATOM 655 N N . ARG A 1 91 ? 15.701 -15.418 -11.307 1.00 90.75 91 ARG A N 1
ATOM 656 C CA . ARG A 1 91 ? 17.160 -15.367 -11.381 1.00 90.75 91 ARG A CA 1
ATOM 657 C C . ARG A 1 91 ? 17.631 -15.772 -12.765 1.00 90.75 91 ARG A C 1
ATOM 659 O O . ARG A 1 91 ? 17.085 -16.705 -13.353 1.00 90.75 91 ARG A O 1
ATOM 666 N N . SER A 1 92 ? 18.671 -15.113 -13.255 1.00 89.31 92 SER A N 1
ATOM 667 C CA . SER A 1 92 ? 19.308 -15.479 -14.516 1.00 89.31 92 SER A CA 1
ATOM 668 C C . SER A 1 92 ? 20.776 -15.084 -14.525 1.00 89.31 92 SER A C 1
ATOM 670 O O . SER A 1 92 ? 21.137 -14.047 -13.977 1.00 89.31 92 SER A O 1
ATOM 672 N N . ASP A 1 93 ? 21.602 -15.908 -15.160 1.00 86.62 93 ASP A N 1
ATOM 673 C CA . ASP A 1 93 ? 22.997 -15.585 -15.480 1.00 86.62 93 ASP A CA 1
ATOM 674 C C . ASP A 1 93 ? 23.153 -15.188 -16.965 1.00 86.62 93 ASP A C 1
ATOM 676 O O . ASP A 1 93 ? 24.265 -14.981 -17.445 1.00 86.62 93 ASP A O 1
ATOM 680 N N . TYR A 1 94 ? 22.044 -15.108 -17.710 1.00 82.88 94 TYR A N 1
ATOM 681 C CA . TYR A 1 94 ? 22.027 -14.698 -19.110 1.00 82.88 94 TYR A CA 1
ATOM 682 C C . TYR A 1 94 ? 22.081 -13.174 -19.228 1.00 82.88 94 TYR A C 1
ATOM 684 O O . TYR A 1 94 ? 21.400 -12.466 -18.485 1.00 82.88 94 TYR A O 1
ATOM 692 N N . ASP A 1 95 ? 22.860 -12.679 -20.190 1.00 81.06 95 ASP A N 1
ATOM 693 C CA . ASP A 1 95 ? 22.983 -11.247 -20.454 1.00 81.06 95 ASP A CA 1
ATOM 694 C C . ASP A 1 95 ? 21.739 -10.743 -21.210 1.00 81.06 95 ASP A C 1
ATOM 696 O O . ASP A 1 95 ? 21.495 -11.172 -22.342 1.00 81.06 95 ASP A O 1
ATOM 700 N N . PRO A 1 96 ? 20.899 -9.889 -20.600 1.00 78.62 96 PRO A N 1
ATOM 701 C CA . PRO A 1 96 ? 19.628 -9.507 -21.193 1.00 78.62 96 PRO A CA 1
ATOM 702 C C . PRO A 1 96 ? 19.844 -8.619 -22.426 1.00 78.62 96 PRO A C 1
ATOM 704 O O . PRO A 1 96 ? 20.635 -7.671 -22.424 1.00 78.62 96 PRO A O 1
ATOM 707 N N . VAL A 1 97 ? 19.099 -8.908 -23.491 1.00 79.12 97 VAL A N 1
ATOM 708 C CA . VAL A 1 97 ? 19.291 -8.265 -24.793 1.00 79.12 97 VAL A CA 1
ATOM 709 C C . VAL A 1 97 ? 18.702 -6.859 -24.771 1.00 79.12 97 VAL A C 1
ATOM 711 O O . VAL A 1 97 ? 17.584 -6.638 -24.299 1.00 79.12 97 VAL A O 1
ATOM 714 N N . VAL A 1 98 ? 19.451 -5.890 -25.304 1.00 73.50 98 VAL A N 1
ATOM 715 C CA . VAL A 1 98 ? 18.927 -4.543 -25.554 1.00 73.50 98 VAL A CA 1
ATOM 716 C C . VAL A 1 98 ? 17.849 -4.650 -26.625 1.00 73.50 98 VAL A C 1
ATOM 718 O O . VAL A 1 98 ? 18.137 -5.017 -27.762 1.00 73.50 98 VAL A O 1
ATOM 721 N N . GLY A 1 99 ? 16.610 -4.327 -26.269 1.00 63.78 99 GLY A N 1
ATOM 722 C CA . GLY A 1 99 ? 15.512 -4.275 -27.225 1.00 63.78 99 GLY A CA 1
ATOM 723 C C . GLY A 1 99 ? 15.048 -2.845 -27.459 1.00 63.78 99 GLY A C 1
ATOM 724 O O . GLY A 1 99 ? 15.122 -1.989 -26.579 1.00 63.78 99 GLY A O 1
ATOM 725 N N . THR A 1 100 ? 14.513 -2.586 -28.646 1.00 55.53 100 THR A N 1
ATOM 726 C CA . THR A 1 100 ? 13.752 -1.368 -28.926 1.00 55.53 100 THR A CA 1
ATOM 727 C C . THR A 1 100 ? 12.304 -1.596 -28.503 1.00 55.53 100 THR A C 1
ATOM 729 O O . THR A 1 100 ? 11.543 -2.249 -29.218 1.00 55.53 100 THR A O 1
ATOM 732 N N . ALA A 1 101 ? 11.910 -1.089 -27.334 1.00 53.69 101 ALA A N 1
ATOM 733 C CA . ALA A 1 101 ? 10.495 -1.022 -26.985 1.00 53.69 101 ALA A CA 1
ATOM 734 C C . ALA A 1 101 ? 9.814 0.068 -27.829 1.00 53.69 101 ALA A C 1
ATOM 736 O O . ALA A 1 101 ? 10.288 1.199 -27.891 1.00 53.69 101 A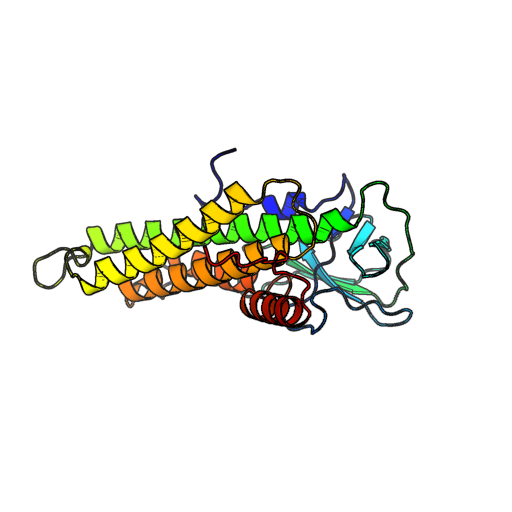LA A O 1
ATOM 737 N N . THR A 1 102 ? 8.698 -0.265 -28.477 1.00 49.91 102 THR A N 1
ATOM 738 C CA . THR A 1 102 ? 7.840 0.697 -29.193 1.00 49.91 102 THR A CA 1
ATOM 739 C C . THR A 1 102 ? 7.069 1.624 -28.249 1.00 49.91 102 THR A C 1
ATOM 741 O O . THR A 1 102 ? 6.624 2.688 -28.666 1.00 49.91 102 THR A O 1
ATOM 744 N N . THR A 1 103 ? 6.926 1.246 -26.980 1.00 50.59 103 THR A N 1
ATOM 745 C CA . THR A 1 103 ? 6.402 2.078 -25.889 1.00 50.59 103 THR A CA 1
ATOM 746 C C . THR A 1 103 ? 7.565 2.729 -25.150 1.00 50.59 103 THR A C 1
ATOM 748 O O . THR A 1 103 ? 8.471 2.027 -24.700 1.00 50.59 103 THR A O 1
ATOM 751 N N . ALA A 1 104 ? 7.556 4.060 -25.048 1.00 48.34 104 ALA A N 1
ATOM 752 C CA . ALA A 1 104 ? 8.613 4.850 -24.426 1.00 48.34 104 ALA A CA 1
ATOM 753 C C . ALA A 1 104 ? 8.907 4.347 -23.005 1.00 48.34 104 ALA A C 1
ATOM 755 O O . ALA A 1 104 ? 8.121 4.535 -22.096 1.00 48.34 104 ALA A O 1
ATOM 756 N N . THR A 1 105 ? 10.055 3.711 -22.801 1.00 48.34 105 THR A N 1
ATOM 757 C CA . THR A 1 105 ? 10.467 3.009 -21.570 1.00 48.34 105 THR A CA 1
ATOM 758 C C . THR A 1 105 ? 10.463 3.855 -20.302 1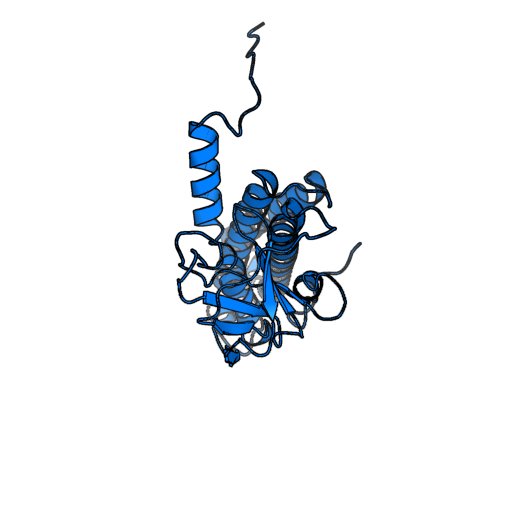.00 48.34 105 THR A C 1
ATOM 760 O O . THR A 1 105 ? 10.432 3.308 -19.200 1.00 48.34 105 THR A O 1
ATOM 763 N N . GLY A 1 106 ? 10.445 5.182 -20.444 1.00 50.91 106 GLY A N 1
ATOM 764 C CA . GLY A 1 106 ? 10.124 6.051 -19.324 1.00 50.91 106 GLY A CA 1
ATOM 765 C C . GLY A 1 106 ? 8.816 5.638 -18.631 1.00 50.91 106 GLY A C 1
ATOM 766 O O . GLY A 1 106 ? 8.724 5.682 -17.423 1.00 50.91 106 GLY A O 1
ATOM 767 N N . ASP A 1 107 ? 7.846 5.084 -19.337 1.00 61.22 107 ASP A N 1
ATOM 768 C CA . ASP A 1 107 ? 6.544 4.728 -18.780 1.00 61.22 107 ASP A CA 1
ATOM 769 C C . ASP A 1 107 ? 6.541 3.646 -17.687 1.00 61.22 107 ASP A C 1
ATOM 771 O O . ASP A 1 107 ? 5.790 3.744 -16.723 1.00 61.22 107 ASP A O 1
ATOM 775 N N . VAL A 1 108 ? 7.332 2.573 -17.800 1.00 69.88 108 VAL A N 1
ATOM 776 C CA . VAL A 1 108 ? 6.979 1.316 -17.100 1.00 69.88 108 VAL A CA 1
ATOM 777 C C . VAL A 1 108 ? 7.164 1.398 -15.581 1.00 69.88 108 VAL A C 1
ATOM 779 O O . VAL A 1 108 ? 6.287 0.968 -14.833 1.00 69.88 108 VAL A O 1
ATOM 782 N N . LEU A 1 109 ? 8.282 1.957 -15.104 1.00 73.50 109 LEU A N 1
ATOM 783 C CA . LEU A 1 109 ? 8.512 2.124 -13.662 1.00 73.50 109 LEU A CA 1
ATOM 784 C C . LEU A 1 109 ? 7.658 3.247 -13.064 1.00 73.50 109 LEU A C 1
ATOM 786 O O . LEU A 1 109 ? 7.230 3.125 -11.918 1.00 73.50 109 LEU A O 1
ATOM 790 N N . GLY A 1 110 ? 7.382 4.305 -13.835 1.00 76.25 110 GLY A N 1
ATOM 791 C CA . GLY A 1 110 ? 6.465 5.373 -13.433 1.00 76.25 110 GLY A CA 1
ATOM 792 C C . GLY A 1 110 ? 5.045 4.843 -13.238 1.00 76.25 110 GLY A C 1
ATOM 793 O O . GLY A 1 110 ? 4.461 5.012 -12.166 1.00 76.25 110 GLY A O 1
ATOM 794 N N . TYR A 1 111 ? 4.534 4.087 -14.214 1.00 76.50 111 TYR A N 1
ATOM 795 C CA . TYR A 1 111 ? 3.256 3.388 -14.093 1.00 76.50 111 TYR A CA 1
ATOM 796 C C . TYR A 1 111 ? 3.259 2.368 -12.958 1.00 76.50 111 TYR A C 1
ATOM 798 O O . TYR A 1 111 ? 2.289 2.307 -12.208 1.00 76.50 111 TYR A O 1
ATOM 806 N N . ALA A 1 112 ? 4.336 1.597 -12.773 1.00 78.25 112 ALA A N 1
ATOM 807 C CA . ALA A 1 112 ? 4.444 0.662 -11.653 1.00 78.25 112 ALA A CA 1
ATOM 808 C C . ALA A 1 112 ? 4.333 1.378 -10.304 1.00 78.25 112 ALA A C 1
ATOM 810 O O . ALA A 1 112 ? 3.535 0.976 -9.460 1.00 78.25 112 ALA A O 1
ATOM 811 N N . ALA A 1 113 ? 5.079 2.469 -10.117 1.00 81.69 113 ALA A N 1
ATOM 812 C CA . ALA A 1 113 ? 5.021 3.282 -8.908 1.00 81.69 113 ALA A CA 1
ATOM 813 C C . ALA A 1 113 ? 3.625 3.881 -8.690 1.00 81.69 113 ALA A C 1
ATOM 815 O O . ALA A 1 113 ? 3.116 3.865 -7.570 1.00 81.69 113 ALA A O 1
ATOM 816 N N . ARG A 1 114 ? 2.971 4.348 -9.758 1.00 85.44 114 ARG A N 1
ATOM 817 C CA . ARG A 1 114 ? 1.596 4.854 -9.724 1.00 85.44 114 ARG A CA 1
ATOM 818 C C . ARG A 1 114 ? 0.591 3.782 -9.296 1.00 85.44 114 ARG A C 1
ATOM 820 O O . ARG A 1 114 ? -0.237 4.045 -8.430 1.00 85.44 114 ARG A O 1
ATOM 827 N N . LEU A 1 115 ? 0.653 2.595 -9.895 1.00 84.44 115 LEU A N 1
ATOM 828 C CA . LEU A 1 115 ? -0.244 1.476 -9.591 1.00 84.44 115 LEU A CA 1
ATOM 829 C C . LEU A 1 115 ? -0.041 0.979 -8.156 1.00 84.44 115 LEU A C 1
ATOM 831 O O . LEU A 1 115 ? -1.012 0.739 -7.442 1.00 84.44 115 LEU A O 1
ATOM 835 N N . LEU A 1 116 ? 1.216 0.901 -7.710 1.00 86.19 116 LEU A N 1
ATOM 836 C CA . LEU A 1 116 ? 1.559 0.621 -6.317 1.00 86.19 116 LEU A CA 1
ATOM 837 C C . LEU A 1 116 ? 0.980 1.672 -5.368 1.00 86.19 116 LEU A C 1
ATOM 839 O O . LEU A 1 116 ? 0.421 1.314 -4.335 1.00 86.19 116 LEU A O 1
ATOM 843 N N . ALA A 1 117 ? 1.099 2.956 -5.709 1.00 90.50 117 ALA A N 1
ATOM 844 C CA . ALA A 1 117 ? 0.562 4.043 -4.901 1.00 90.50 117 ALA A CA 1
ATOM 845 C C . ALA A 1 117 ? -0.973 3.988 -4.802 1.00 90.50 117 ALA A C 1
ATOM 847 O O . ALA A 1 117 ? -1.516 4.173 -3.715 1.00 90.50 117 ALA A O 1
ATOM 848 N N . ASP A 1 118 ? -1.671 3.672 -5.896 1.00 90.12 118 ASP A N 1
ATOM 849 C CA . ASP A 1 118 ? -3.128 3.473 -5.894 1.00 90.12 118 ASP A CA 1
ATOM 850 C C . ASP A 1 118 ? -3.537 2.311 -4.973 1.00 90.12 118 ASP A C 1
ATOM 852 O O . ASP A 1 118 ? -4.421 2.454 -4.124 1.00 90.12 118 ASP A O 1
ATOM 856 N N . GLU A 1 119 ? -2.823 1.183 -5.054 1.00 90.19 119 GLU A N 1
ATOM 857 C CA . GLU A 1 119 ? -3.085 0.030 -4.193 1.00 90.19 119 GLU A CA 1
ATOM 858 C C . GLU A 1 119 ? -2.791 0.325 -2.714 1.00 90.19 119 GLU A C 1
ATOM 860 O O . GLU A 1 119 ? -3.578 -0.050 -1.844 1.00 90.19 119 GLU A O 1
ATOM 865 N N . LEU A 1 120 ? -1.704 1.042 -2.416 1.00 94.19 120 LEU A N 1
ATOM 866 C CA . LEU A 1 120 ? -1.356 1.482 -1.062 1.00 94.19 120 LEU A CA 1
ATOM 867 C C . LEU A 1 120 ? -2.441 2.387 -0.458 1.00 94.19 120 LEU A C 1
ATOM 869 O O . LEU A 1 120 ? -2.812 2.197 0.701 1.00 94.19 120 LEU A O 1
ATOM 873 N N . VAL A 1 121 ? -3.014 3.309 -1.239 1.00 95.81 121 VAL A N 1
ATOM 874 C CA . VAL A 1 121 ? -4.153 4.131 -0.790 1.00 95.81 121 VAL A CA 1
ATOM 875 C C . VAL A 1 121 ? -5.384 3.265 -0.517 1.00 95.81 121 VAL A C 1
ATOM 877 O O . VAL A 1 121 ? -6.015 3.417 0.529 1.00 95.81 121 VAL A O 1
ATOM 880 N N . GLY A 1 122 ? -5.692 2.293 -1.380 1.00 92.94 122 GLY A N 1
ATOM 881 C CA . GLY A 1 122 ? -6.785 1.346 -1.137 1.00 92.94 122 GLY A CA 1
ATOM 882 C C . GLY A 1 122 ? -6.588 0.506 0.135 1.00 92.94 122 GLY A C 1
ATOM 883 O O . GLY A 1 122 ? -7.539 0.257 0.881 1.00 92.94 122 GLY A O 1
ATOM 884 N N . VAL A 1 123 ? -5.349 0.101 0.428 1.00 94.94 123 VAL A N 1
ATOM 885 C CA . VAL A 1 123 ? -4.985 -0.600 1.670 1.00 94.94 123 VAL A CA 1
ATOM 886 C C . VAL A 1 123 ? -5.184 0.302 2.889 1.00 94.94 123 VAL A C 1
ATOM 888 O O . VAL A 1 123 ? -5.752 -0.145 3.887 1.00 94.94 123 VAL A O 1
ATOM 891 N N . ALA A 1 124 ? -4.769 1.568 2.802 1.00 97.19 124 ALA A N 1
ATOM 892 C CA . ALA A 1 124 ? -4.964 2.559 3.856 1.00 97.19 124 ALA A CA 1
ATOM 893 C C . ALA A 1 124 ? -6.455 2.723 4.201 1.00 97.19 124 ALA A 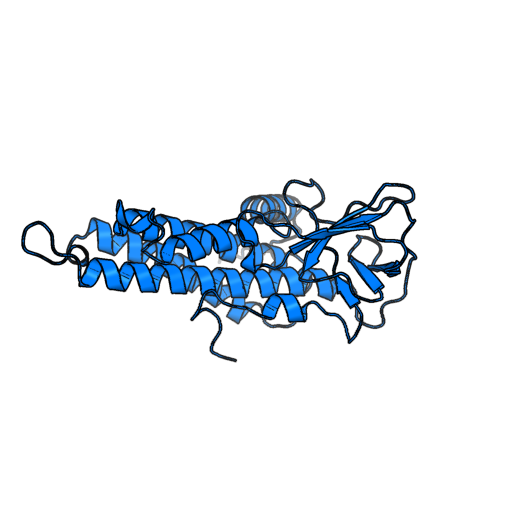C 1
ATOM 895 O O . ALA A 1 124 ? -6.854 2.607 5.362 1.00 97.19 124 ALA A O 1
ATOM 896 N N . GLU A 1 125 ? -7.294 2.910 3.180 1.00 97.06 125 GLU A N 1
ATOM 897 C CA . GLU A 1 125 ? -8.743 3.069 3.329 1.00 97.06 125 GLU A CA 1
ATOM 898 C C . GLU A 1 125 ? -9.414 1.841 3.942 1.00 97.06 125 GLU A C 1
ATOM 900 O O . GLU A 1 125 ? -10.250 1.971 4.839 1.00 97.06 125 GLU A O 1
ATOM 905 N N . GLY A 1 126 ? -9.057 0.641 3.481 1.00 95.69 126 GLY A N 1
ATOM 906 C CA . GLY A 1 126 ? -9.642 -0.589 4.007 1.00 95.69 126 GLY A CA 1
ATOM 907 C C . GLY A 1 126 ? -9.248 -0.859 5.462 1.00 95.69 126 GLY A C 1
ATOM 908 O O . GLY A 1 126 ? -10.099 -1.253 6.262 1.00 95.69 126 GLY A O 1
ATOM 909 N N . ALA A 1 127 ? -8.002 -0.564 5.843 1.00 97.44 127 ALA A N 1
ATOM 910 C CA . ALA A 1 127 ? -7.561 -0.654 7.234 1.00 97.44 127 ALA A CA 1
ATOM 911 C C . ALA A 1 127 ? -8.328 0.322 8.143 1.00 97.44 127 ALA A C 1
ATOM 913 O O . ALA A 1 127 ? -8.787 -0.065 9.221 1.00 97.44 127 ALA A O 1
ATOM 914 N N . LEU A 1 128 ? -8.522 1.568 7.693 1.00 98.19 128 LEU A N 1
ATOM 915 C CA . LEU A 1 128 ? -9.326 2.558 8.413 1.00 98.19 128 LEU A CA 1
ATOM 916 C C . LEU A 1 128 ? -10.797 2.141 8.512 1.00 98.19 128 LEU A C 1
ATOM 918 O O . LEU A 1 128 ? -11.412 2.353 9.553 1.00 98.19 128 LEU A O 1
ATOM 922 N N . ALA A 1 129 ? -11.361 1.521 7.474 1.00 97.88 129 ALA A N 1
ATOM 923 C CA . ALA A 1 129 ? -12.737 1.031 7.499 1.00 97.88 129 ALA A CA 1
ATOM 924 C C . ALA A 1 129 ? -12.945 -0.042 8.582 1.00 97.88 129 ALA A C 1
ATOM 926 O O . ALA A 1 129 ? -13.875 0.086 9.380 1.00 97.88 129 ALA A O 1
ATOM 927 N N . LEU A 1 130 ? -12.048 -1.033 8.666 1.00 97.12 130 LEU A N 1
ATOM 928 C CA . LEU A 1 130 ? -12.080 -2.055 9.720 1.00 97.12 130 LEU A CA 1
ATOM 929 C C . LEU A 1 130 ? -11.915 -1.441 11.116 1.00 97.12 130 LEU A C 1
ATOM 931 O O . LEU A 1 130 ? -12.632 -1.794 12.051 1.00 97.12 130 LEU A O 1
ATOM 935 N N . ALA A 1 131 ? -10.994 -0.486 11.263 1.00 97.88 131 ALA A N 1
ATOM 936 C CA . ALA A 1 131 ? -10.805 0.212 12.527 1.00 97.88 131 ALA A CA 1
ATOM 937 C C . ALA A 1 131 ? -12.058 0.993 12.945 1.00 97.88 131 ALA A C 1
ATOM 939 O O . ALA A 1 131 ? -12.448 0.952 14.110 1.00 97.88 131 ALA A O 1
ATOM 940 N N . LEU A 1 132 ? -12.708 1.682 12.003 1.00 97.50 132 LEU A N 1
ATOM 941 C CA . LEU A 1 132 ? -13.931 2.444 12.251 1.00 97.50 132 LEU A CA 1
ATOM 942 C C . LEU A 1 132 ? -15.099 1.552 12.680 1.00 97.50 132 LEU A C 1
ATOM 944 O O . LEU A 1 132 ? -15.863 1.956 13.555 1.00 97.50 132 LEU A O 1
ATOM 948 N N . GLU A 1 133 ? -15.240 0.368 12.088 1.00 96.44 133 GLU A N 1
ATOM 949 C CA . GLU A 1 133 ? -16.210 -0.643 12.521 1.00 96.44 133 GLU A CA 1
ATOM 950 C C . GLU A 1 133 ? -15.937 -1.055 13.974 1.00 96.44 133 GLU A C 1
ATOM 952 O O . GLU A 1 133 ? -16.783 -0.854 14.849 1.00 96.44 133 GLU A O 1
ATOM 957 N N . HIS A 1 134 ? -14.702 -1.474 14.268 1.00 97.25 134 HIS A N 1
ATOM 958 C CA . HIS A 1 134 ? -14.310 -1.910 15.606 1.00 97.25 134 HIS A CA 1
ATOM 959 C C . HIS A 1 134 ? -14.558 -0.840 16.681 1.00 97.25 134 HIS A C 1
ATOM 961 O O . HIS A 1 134 ? -15.149 -1.125 17.724 1.00 97.25 134 HIS A O 1
ATOM 967 N N . VAL A 1 135 ? -14.137 0.409 16.449 1.00 97.56 135 VAL A N 1
ATOM 968 C CA . VAL A 1 135 ? -14.239 1.467 17.471 1.00 97.56 135 VAL A CA 1
ATOM 969 C C . VAL A 1 135 ? -15.667 1.967 17.697 1.00 97.56 135 VAL A C 1
ATOM 971 O O . VAL A 1 135 ? -15.935 2.584 18.731 1.00 97.56 135 VAL A O 1
ATOM 974 N N . ARG A 1 136 ? -16.580 1.732 16.747 1.00 97.06 136 ARG A N 1
ATOM 975 C CA . ARG A 1 136 ? -18.009 2.049 16.891 1.00 97.06 136 ARG A CA 1
ATOM 976 C C . ARG A 1 136 ? -18.745 0.988 17.699 1.00 97.06 136 ARG A C 1
ATOM 978 O O . ARG A 1 136 ? -19.623 1.334 18.484 1.00 97.06 136 ARG A O 1
ATOM 985 N N . GLU A 1 137 ? -18.386 -0.278 17.524 1.00 96.44 137 GLU A N 1
ATOM 986 C CA . GLU A 1 137 ? -19.061 -1.398 18.182 1.00 96.44 137 GLU A CA 1
ATOM 987 C C . GLU A 1 137 ? -18.486 -1.701 19.568 1.00 96.44 137 GLU A C 1
ATOM 989 O O . GLU A 1 137 ? -19.215 -2.042 20.506 1.00 96.44 137 GLU A O 1
ATOM 994 N N . ARG A 1 138 ? -17.170 -1.554 19.741 1.00 97.12 138 ARG A N 1
ATOM 995 C CA . ARG A 1 138 ? -16.499 -1.878 20.997 1.00 97.12 138 ARG A CA 1
ATOM 996 C C . ARG A 1 138 ? -16.828 -0.845 22.071 1.00 97.12 138 ARG A C 1
ATOM 998 O O . ARG A 1 138 ? -16.491 0.327 21.941 1.00 97.12 138 ARG A O 1
ATOM 1005 N N . HIS A 1 139 ? -17.413 -1.304 23.177 1.00 97.88 139 HIS A N 1
ATOM 1006 C CA . HIS A 1 139 ? -17.707 -0.473 24.344 1.00 97.88 139 HIS A CA 1
ATOM 1007 C C . HIS A 1 139 ? -16.708 -0.729 25.478 1.00 97.88 139 HIS A C 1
ATOM 1009 O O . HIS A 1 139 ? -16.467 -1.877 25.856 1.00 97.88 139 HIS A O 1
ATOM 1015 N N . GLN A 1 140 ? -16.151 0.342 26.046 1.00 96.75 140 GLN A N 1
ATOM 1016 C CA . GLN A 1 140 ? -15.378 0.319 27.290 1.00 96.75 140 GLN A CA 1
ATOM 1017 C C . GLN A 1 140 ? -15.679 1.574 28.104 1.00 96.75 140 GLN A C 1
ATOM 1019 O O . GLN A 1 140 ? -16.002 2.620 27.553 1.00 96.75 140 GLN A O 1
ATOM 1024 N N . PHE A 1 141 ? -15.589 1.464 29.431 1.00 96.75 141 PHE A N 1
ATOM 1025 C CA . PHE A 1 141 ? -15.931 2.565 30.342 1.00 96.75 141 PHE A CA 1
ATOM 1026 C C . PHE A 1 141 ? -17.349 3.124 30.100 1.00 96.75 141 PHE A C 1
ATOM 1028 O O . PHE A 1 141 ? -17.591 4.319 30.220 1.00 96.75 141 PHE A O 1
ATOM 1035 N N . GLY A 1 142 ? -18.286 2.243 29.732 1.00 97.00 142 GLY A N 1
ATOM 1036 C CA . GLY A 1 142 ? -19.697 2.583 29.530 1.00 97.00 142 GLY A CA 1
ATOM 1037 C C . GLY A 1 142 ? -20.037 3.286 28.210 1.00 97.00 142 GLY A C 1
ATOM 1038 O O . GLY A 1 142 ? -21.202 3.612 28.011 1.00 97.00 142 GLY A O 1
ATOM 1039 N N . VAL A 1 143 ? -19.075 3.502 27.304 1.00 97.75 143 VAL A N 1
ATOM 1040 C CA . VAL A 1 143 ? -19.284 4.190 26.013 1.00 97.75 143 VAL A CA 1
ATOM 1041 C C . VAL A 1 143 ? -18.537 3.486 24.867 1.00 97.75 143 VAL A C 1
ATOM 1043 O O . VAL A 1 143 ? -17.600 2.727 25.133 1.00 97.75 143 VAL A O 1
ATOM 1046 N N . PRO A 1 144 ? -18.913 3.699 23.591 1.00 98.00 144 PRO A N 1
ATOM 1047 C CA . PRO A 1 144 ? -18.112 3.250 22.452 1.00 98.00 144 PRO A CA 1
ATOM 1048 C C . PRO A 1 144 ? -16.692 3.816 22.513 1.00 98.00 144 PRO A C 1
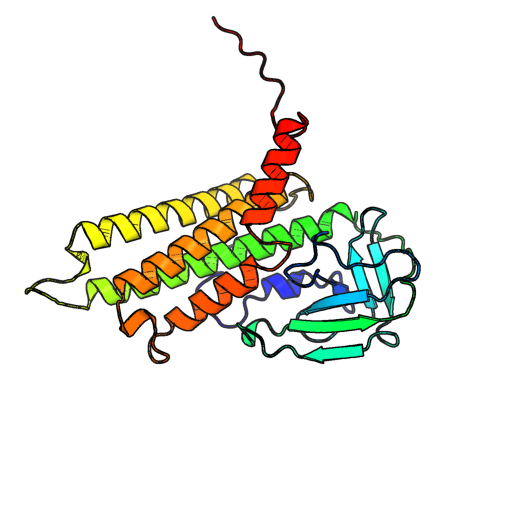ATOM 1050 O O . PRO A 1 144 ? -16.518 5.009 22.751 1.00 98.00 144 PRO A O 1
ATOM 1053 N N . ILE A 1 145 ? -15.660 3.020 22.232 1.00 98.00 145 ILE A N 1
ATOM 1054 C CA . ILE A 1 145 ? -14.271 3.501 22.330 1.00 98.00 145 ILE A CA 1
ATOM 1055 C C . ILE A 1 145 ? -13.953 4.621 21.323 1.00 98.00 145 ILE A C 1
ATOM 1057 O O . ILE A 1 145 ? -13.095 5.466 21.577 1.00 98.00 145 ILE A O 1
ATOM 1061 N N . GLY A 1 146 ? -14.693 4.708 20.214 1.00 97.19 146 GLY A N 1
ATOM 1062 C CA . GLY A 1 146 ? -14.630 5.831 19.275 1.00 97.19 146 GLY A CA 1
ATOM 1063 C C . GLY A 1 146 ? -15.077 7.178 19.868 1.00 97.19 146 GLY A C 1
ATOM 1064 O O . GLY A 1 146 ? -14.823 8.229 19.276 1.00 97.19 146 GLY A O 1
ATOM 1065 N N . SER A 1 147 ? -15.711 7.201 21.048 1.00 97.25 147 SER A N 1
ATOM 1066 C CA . SER A 1 147 ? -16.061 8.442 21.749 1.00 97.25 147 SER A CA 1
ATOM 1067 C C . SER A 1 147 ? -14.881 9.058 22.513 1.00 97.25 147 SER A C 1
ATOM 1069 O O . SER A 1 147 ? -14.986 10.205 22.962 1.00 97.25 147 SER A O 1
ATOM 1071 N N . PHE A 1 148 ? -13.744 8.371 22.631 1.00 98.25 148 PHE A N 1
ATOM 1072 C CA . PHE A 1 148 ? -12.539 8.947 23.222 1.00 98.25 148 PHE A CA 1
ATOM 1073 C C . PHE A 1 148 ? -11.795 9.821 22.209 1.00 98.25 148 PHE A C 1
ATOM 1075 O O . PHE A 1 148 ? -11.549 9.421 21.070 1.00 98.25 148 PHE A O 1
ATOM 1082 N N . GLN A 1 149 ? -11.395 11.024 22.631 1.00 98.12 149 GLN A N 1
ATOM 1083 C CA . GLN A 1 149 ? -10.688 11.981 21.772 1.00 98.12 149 GLN A CA 1
ATOM 1084 C C . GLN A 1 149 ? -9.398 11.387 21.192 1.00 98.12 149 GLN A C 1
ATOM 1086 O O . GLN A 1 149 ? -9.150 11.536 20.001 1.00 98.12 149 GLN A O 1
ATOM 1091 N N . ALA A 1 150 ? -8.621 10.666 22.006 1.00 97.56 150 ALA A N 1
ATOM 1092 C CA . ALA A 1 150 ? -7.373 10.042 21.573 1.00 97.56 150 ALA A CA 1
ATOM 1093 C C . ALA A 1 150 ? -7.575 9.035 20.425 1.00 97.56 150 ALA A C 1
ATOM 1095 O O . ALA A 1 150 ? -6.738 8.948 19.530 1.00 97.56 150 ALA A O 1
ATOM 1096 N N . VAL A 1 151 ? -8.697 8.302 20.423 1.00 98.12 151 VAL A N 1
ATOM 1097 C CA . VAL A 1 151 ? -9.055 7.377 19.336 1.00 98.12 151 VAL A CA 1
ATOM 1098 C C . VAL A 1 151 ? -9.458 8.160 18.090 1.00 98.12 151 VAL A C 1
ATOM 1100 O O . VAL A 1 151 ? -8.942 7.886 17.009 1.00 98.12 151 VAL A O 1
ATOM 1103 N N . ARG A 1 152 ? -10.327 9.172 18.235 1.00 97.31 152 ARG A N 1
ATOM 1104 C CA . ARG A 1 152 ? -10.755 10.008 17.103 1.00 97.31 152 ARG A CA 1
ATOM 1105 C C . ARG A 1 152 ? -9.594 10.717 16.430 1.00 97.31 152 ARG A C 1
ATOM 1107 O O . ARG A 1 152 ? -9.487 10.635 15.219 1.00 97.31 152 ARG A O 1
ATOM 1114 N N . HIS A 1 153 ? -8.750 11.400 17.198 1.00 98.00 153 HIS A N 1
ATOM 1115 C CA . HIS A 1 153 ? -7.632 12.167 16.653 1.00 98.00 153 HIS A CA 1
ATOM 1116 C C . HIS A 1 153 ? -6.690 11.263 15.863 1.00 98.00 153 HIS A C 1
ATOM 1118 O O . HIS A 1 153 ? -6.442 11.534 14.698 1.00 98.00 153 HIS A O 1
ATOM 1124 N N . ARG A 1 154 ? -6.300 10.114 16.431 1.00 98.44 154 ARG A N 1
ATOM 1125 C CA . ARG A 1 154 ? -5.457 9.139 15.729 1.00 98.44 154 ARG A CA 1
ATOM 1126 C C . ARG A 1 154 ? -6.061 8.683 14.395 1.00 98.44 154 ARG A C 1
ATOM 1128 O O . ARG A 1 154 ? -5.336 8.562 13.415 1.00 98.44 154 ARG A O 1
ATOM 1135 N N . LEU A 1 155 ? -7.366 8.401 14.360 1.00 98.12 155 LEU A N 1
ATOM 1136 C CA . LEU A 1 155 ? -8.037 7.982 13.126 1.00 98.12 155 LEU A CA 1
ATOM 1137 C C . LEU A 1 155 ? -8.223 9.131 12.130 1.00 98.12 155 LEU A C 1
ATOM 1139 O O . LEU A 1 155 ? -8.157 8.893 10.931 1.00 98.12 155 LEU A O 1
ATOM 1143 N N . VAL A 1 156 ? -8.439 10.358 12.609 1.00 98.38 156 VAL A N 1
ATOM 1144 C CA . VAL A 1 156 ? -8.538 11.555 11.765 1.00 98.38 156 VAL A CA 1
ATOM 1145 C C . VAL A 1 156 ? -7.190 11.882 11.131 1.00 98.38 156 VAL A C 1
ATOM 1147 O O . VAL A 1 156 ? -7.157 12.107 9.929 1.00 98.38 156 VAL A O 1
ATOM 1150 N N . ASP A 1 157 ? -6.094 11.847 11.888 1.00 98.38 157 ASP A N 1
ATOM 1151 C CA . ASP A 1 157 ? -4.749 12.118 11.367 1.00 98.38 157 ASP A CA 1
ATOM 1152 C C . ASP A 1 157 ? -4.385 11.112 10.263 1.00 98.38 157 ASP A C 1
ATOM 1154 O O . ASP A 1 157 ? -4.025 11.497 9.152 1.00 98.38 157 ASP A O 1
ATOM 1158 N N . ALA A 1 158 ? -4.600 9.818 10.526 1.00 98.38 158 ALA A N 1
ATOM 1159 C CA . ALA A 1 158 ? -4.390 8.767 9.534 1.00 98.38 158 ALA A CA 1
ATOM 1160 C C . ALA A 1 158 ? -5.308 8.922 8.306 1.00 98.38 158 ALA A C 1
ATOM 1162 O O . ALA A 1 158 ? -4.877 8.739 7.170 1.00 98.38 158 ALA A O 1
ATOM 1163 N N . TYR A 1 159 ? -6.573 9.299 8.509 1.00 98.31 159 TYR A N 1
ATOM 1164 C CA . TYR A 1 159 ? -7.485 9.591 7.405 1.00 98.31 159 TYR A CA 1
ATOM 1165 C C . TYR A 1 159 ? -6.979 10.756 6.545 1.00 98.31 159 TYR A C 1
ATOM 1167 O O . TYR A 1 159 ? -6.963 10.636 5.325 1.00 98.31 159 TYR A O 1
ATOM 1175 N N . VAL A 1 160 ? -6.509 11.849 7.155 1.00 98.62 160 VAL A N 1
ATOM 1176 C CA . VAL A 1 160 ? -5.940 13.000 6.435 1.00 98.62 160 VAL A CA 1
ATOM 1177 C C . VAL A 1 160 ? -4.737 12.585 5.587 1.00 98.62 160 VAL A C 1
ATOM 1179 O O . VAL A 1 160 ? -4.629 13.024 4.442 1.00 98.62 160 VAL A O 1
ATOM 1182 N N . ASP A 1 161 ? -3.877 11.700 6.094 1.00 98.12 161 ASP A N 1
ATOM 1183 C CA . ASP A 1 161 ? -2.760 11.154 5.320 1.00 98.12 161 ASP A CA 1
ATOM 1184 C C . ASP A 1 161 ? -3.229 10.391 4.071 1.00 98.12 161 ASP A C 1
ATOM 1186 O O . ASP A 1 161 ? -2.719 10.621 2.970 1.00 98.12 161 ASP A O 1
ATOM 1190 N N . ALA A 1 162 ? -4.222 9.507 4.221 1.00 97.50 162 ALA A N 1
ATOM 1191 C CA . ALA A 1 162 ? -4.789 8.750 3.104 1.00 97.50 162 ALA A CA 1
ATOM 1192 C C . ALA A 1 162 ? -5.484 9.666 2.079 1.00 97.50 162 ALA A C 1
ATOM 1194 O O . ALA A 1 162 ? -5.292 9.506 0.871 1.00 97.50 162 ALA A O 1
ATOM 1195 N N . GLU A 1 163 ? -6.243 10.664 2.545 1.00 98.12 163 GLU A N 1
ATOM 1196 C CA . GLU A 1 163 ? -6.867 11.683 1.692 1.00 98.12 163 GLU A CA 1
ATOM 1197 C C . GLU A 1 163 ? -5.825 12.495 0.911 1.00 98.12 163 GLU A C 1
ATOM 1199 O O . GLU A 1 163 ? -6.015 12.777 -0.277 1.00 98.12 163 GLU A O 1
ATOM 1204 N N . GLY A 1 164 ? -4.713 12.855 1.558 1.00 97.56 164 GLY A N 1
ATOM 1205 C CA . GLY A 1 164 ? -3.601 13.569 0.936 1.00 97.56 164 GLY A CA 1
ATOM 1206 C C . GLY A 1 164 ? -2.958 12.754 -0.185 1.00 97.56 164 GLY A C 1
ATOM 1207 O O . GLY A 1 164 ? -2.843 13.239 -1.313 1.00 97.56 164 GLY A O 1
ATOM 1208 N N . ALA A 1 165 ? -2.627 11.490 0.088 1.00 96.19 165 ALA A N 1
ATOM 1209 C CA . ALA A 1 165 ? -2.074 10.579 -0.912 1.00 96.19 165 ALA A CA 1
ATOM 1210 C C . ALA A 1 165 ? -3.033 10.369 -2.099 1.00 96.19 165 ALA A C 1
ATOM 1212 O O . ALA A 1 165 ? -2.619 10.424 -3.261 1.00 96.19 165 ALA A O 1
ATOM 1213 N N . ARG A 1 166 ? -4.339 10.215 -1.839 1.00 95.00 166 ARG A N 1
ATOM 1214 C CA . ARG A 1 166 ? -5.346 10.104 -2.906 1.00 95.00 166 ARG A CA 1
ATOM 1215 C C . ARG A 1 166 ? -5.463 11.374 -3.741 1.00 95.00 166 ARG A C 1
ATOM 1217 O O . ARG A 1 166 ? -5.631 11.308 -4.958 1.00 95.00 166 ARG A O 1
ATOM 1224 N N . SER A 1 167 ? -5.377 12.533 -3.098 1.00 95.38 167 SER A N 1
ATOM 1225 C CA . SER A 1 167 ? -5.420 13.822 -3.787 1.00 95.38 167 SER A CA 1
ATOM 1226 C C . SER A 1 167 ? -4.221 13.989 -4.722 1.00 95.38 167 SER A C 1
ATOM 1228 O O . SER A 1 167 ? -4.389 14.456 -5.848 1.00 95.38 167 SER A O 1
ATOM 1230 N N . LEU A 1 168 ? -3.032 13.530 -4.314 1.00 93.19 168 LEU A N 1
ATOM 1231 C CA . LEU A 1 168 ? -1.847 13.511 -5.176 1.00 93.19 168 LEU A CA 1
ATOM 1232 C C . LEU A 1 168 ? -2.018 12.577 -6.379 1.00 93.19 168 LEU A C 1
ATOM 1234 O O . LEU A 1 168 ? -1.704 12.979 -7.499 1.00 93.19 168 LEU A O 1
ATOM 1238 N N . LEU A 1 169 ? -2.582 11.377 -6.188 1.00 89.19 169 LEU A N 1
ATOM 1239 C CA . LEU A 1 169 ? -2.931 10.482 -7.302 1.00 89.19 169 LEU A CA 1
ATOM 1240 C C . LEU A 1 169 ? -3.869 11.175 -8.301 1.00 89.19 169 LEU A C 1
ATOM 1242 O O . LEU A 1 169 ? -3.664 11.096 -9.514 1.00 89.19 169 LEU A O 1
ATOM 1246 N N . ALA A 1 170 ? -4.892 11.878 -7.816 1.00 89.88 170 ALA A N 1
ATOM 1247 C CA . ALA A 1 170 ? -5.808 12.612 -8.684 1.00 89.88 170 ALA A CA 1
ATOM 1248 C C . ALA A 1 170 ? -5.107 13.757 -9.441 1.00 89.88 170 ALA A C 1
ATOM 1250 O O . ALA A 1 170 ? -5.385 13.956 -10.621 1.00 89.88 170 ALA A O 1
ATOM 1251 N N . ALA A 1 171 ? -4.188 14.472 -8.788 1.00 89.75 171 ALA A N 1
ATOM 1252 C CA . ALA A 1 171 ? -3.487 15.619 -9.363 1.00 89.75 171 ALA A CA 1
ATOM 1253 C C . ALA A 1 171 ? -2.434 15.237 -10.417 1.00 89.75 171 ALA A C 1
ATOM 1255 O O . ALA A 1 171 ? -2.291 15.937 -11.414 1.00 89.75 171 ALA A O 1
ATOM 1256 N N . ILE A 1 172 ? -1.705 14.136 -10.209 1.00 84.81 172 ILE A N 1
ATOM 1257 C CA . ILE A 1 172 ? -0.565 13.740 -11.054 1.00 84.81 172 ILE A CA 1
ATOM 1258 C C . ILE A 1 172 ? -0.997 13.051 -12.368 1.00 84.81 172 ILE A C 1
ATOM 1260 O O . ILE A 1 172 ? -0.204 12.935 -13.292 1.00 84.81 172 ILE A O 1
ATOM 1264 N N . GLY A 1 173 ? -2.275 12.677 -12.520 1.00 72.31 173 GLY A N 1
ATOM 1265 C CA . GLY A 1 173 ? -2.800 12.127 -13.780 1.00 72.31 173 GLY A CA 1
ATOM 1266 C C . GLY A 1 173 ? -2.195 10.768 -14.189 1.00 72.31 173 GLY A C 1
ATOM 1267 O O . GLY A 1 173 ? -1.285 10.263 -13.530 1.00 72.31 173 GLY A O 1
ATOM 1268 N N . PRO A 1 174 ? -2.746 10.103 -15.220 1.00 66.19 174 PRO A N 1
ATOM 1269 C CA . PRO A 1 174 ? -2.258 8.797 -15.659 1.00 66.19 174 PRO A CA 1
ATOM 1270 C C . PRO A 1 174 ? -0.896 8.892 -16.355 1.00 66.19 174 PRO A C 1
ATOM 1272 O O . PRO A 1 174 ? -0.065 8.030 -16.116 1.00 66.19 174 PRO A O 1
ATOM 1275 N N . ASP A 1 175 ? -0.639 9.959 -17.114 1.00 61.09 175 ASP A N 1
ATOM 1276 C CA . ASP A 1 175 ? 0.577 10.150 -17.924 1.00 61.09 175 ASP A CA 1
ATOM 1277 C C . ASP A 1 175 ? 1.781 10.643 -17.096 1.00 61.09 175 ASP A C 1
ATOM 1279 O O . ASP A 1 175 ? 2.604 11.434 -17.563 1.00 61.09 175 ASP A O 1
ATOM 1283 N N . ALA A 1 176 ? 1.856 10.225 -15.830 1.00 56.16 176 ALA A N 1
ATOM 1284 C CA . ALA A 1 176 ? 2.943 10.586 -14.938 1.00 56.16 176 ALA A CA 1
ATOM 1285 C C . ALA A 1 176 ? 4.259 10.055 -15.513 1.00 56.16 176 ALA A C 1
ATOM 1287 O O . ALA A 1 176 ? 4.471 8.844 -15.603 1.00 56.16 176 ALA A O 1
ATOM 1288 N N . ALA A 1 177 ? 5.158 10.963 -15.886 1.00 57.25 177 ALA A N 1
ATOM 1289 C CA . ALA A 1 177 ? 6.506 10.590 -16.275 1.00 57.25 177 ALA A CA 1
ATOM 1290 C C . ALA A 1 177 ? 7.203 9.863 -15.095 1.00 57.25 177 ALA A C 1
ATOM 1292 O O . ALA A 1 177 ? 6.884 10.115 -13.930 1.00 57.25 177 ALA A O 1
ATOM 1293 N N . PRO A 1 178 ? 8.183 8.978 -15.348 1.00 58.16 178 PRO A N 1
ATOM 1294 C CA . PRO A 1 178 ? 8.934 8.211 -14.327 1.00 58.16 178 PRO A CA 1
ATOM 1295 C C . PRO A 1 178 ? 9.870 9.053 -13.449 1.00 58.16 178 PRO A C 1
ATOM 1297 O O . PRO A 1 178 ? 10.883 8.567 -12.946 1.00 58.16 178 PRO A O 1
ATOM 1300 N N . ASP A 1 179 ? 9.583 10.337 -13.326 1.00 72.62 179 ASP A N 1
ATOM 1301 C CA . ASP A 1 179 ? 10.414 11.320 -12.670 1.00 72.62 179 ASP A CA 1
ATOM 1302 C C . ASP A 1 179 ? 9.990 11.514 -11.201 1.00 72.62 179 ASP A C 1
ATOM 1304 O O . ASP A 1 179 ? 9.474 10.620 -10.524 1.00 72.62 179 ASP A O 1
ATOM 1308 N N . VAL A 1 180 ? 10.240 12.719 -10.701 1.00 83.19 180 VAL A N 1
ATOM 1309 C CA . VAL A 1 180 ? 9.818 13.242 -9.401 1.00 83.19 180 VAL A CA 1
ATOM 1310 C C . VAL A 1 180 ? 8.371 12.873 -9.055 1.00 83.19 180 VAL A C 1
ATOM 1312 O O . VAL A 1 180 ? 8.094 12.571 -7.898 1.00 83.19 180 VAL A O 1
ATOM 1315 N N . GLN A 1 181 ? 7.446 12.861 -10.017 1.00 86.25 181 GLN A N 1
ATOM 1316 C CA . GLN A 1 181 ? 6.034 12.572 -9.761 1.00 86.25 181 GLN A CA 1
ATOM 1317 C C . GLN A 1 181 ? 5.812 11.143 -9.253 1.00 86.25 181 GLN A C 1
ATOM 1319 O O . GLN A 1 181 ? 5.097 10.942 -8.270 1.00 86.25 181 GLN A O 1
ATOM 1324 N N . ALA A 1 182 ? 6.463 10.156 -9.871 1.00 83.56 182 ALA A N 1
ATOM 1325 C CA . ALA A 1 182 ? 6.392 8.761 -9.445 1.00 83.56 182 ALA A CA 1
ATOM 1326 C C . ALA A 1 182 ? 6.963 8.578 -8.028 1.00 83.56 182 ALA A C 1
ATOM 1328 O O . ALA A 1 182 ? 6.369 7.883 -7.200 1.00 83.56 182 ALA A O 1
ATOM 1329 N N . LEU A 1 183 ? 8.074 9.261 -7.727 1.00 86.69 183 LEU A N 1
ATOM 1330 C CA . LEU A 1 183 ? 8.671 9.271 -6.391 1.00 86.69 183 LEU A CA 1
ATOM 1331 C C . LEU A 1 183 ? 7.737 9.915 -5.356 1.00 86.69 183 LEU A C 1
ATOM 1333 O O . LEU A 1 183 ? 7.549 9.350 -4.282 1.00 86.69 183 LEU A O 1
ATOM 1337 N N . VAL A 1 184 ? 7.105 11.050 -5.680 1.00 91.75 184 VAL A N 1
ATOM 1338 C CA . VAL A 1 184 ? 6.142 11.739 -4.796 1.00 91.75 184 VAL A CA 1
ATOM 1339 C C . VAL A 1 184 ? 4.950 10.841 -4.486 1.00 91.75 184 VAL A C 1
ATOM 1341 O O . VAL A 1 184 ? 4.560 10.716 -3.324 1.00 91.75 184 VAL A O 1
ATOM 1344 N N . LEU A 1 185 ? 4.391 10.184 -5.505 1.00 91.50 185 LEU A N 1
ATOM 1345 C CA . LEU A 1 185 ? 3.284 9.250 -5.322 1.00 91.50 185 LEU A CA 1
ATOM 1346 C C . LEU A 1 185 ? 3.681 8.078 -4.426 1.00 91.50 185 LEU A C 1
ATOM 1348 O O . LEU A 1 185 ? 2.957 7.764 -3.481 1.00 91.50 185 LEU A O 1
ATOM 1352 N N . LYS A 1 186 ? 4.836 7.455 -4.686 1.00 90.25 186 LYS A N 1
ATOM 1353 C CA . LYS A 1 186 ? 5.306 6.308 -3.905 1.00 90.25 186 LYS A CA 1
ATOM 1354 C C . LYS A 1 186 ? 5.611 6.686 -2.454 1.00 90.25 186 LYS A C 1
ATOM 1356 O O . LYS A 1 186 ? 5.186 5.965 -1.550 1.00 90.25 186 LYS A O 1
ATOM 1361 N N . ALA A 1 187 ? 6.301 7.806 -2.236 1.00 94.06 187 ALA A N 1
ATOM 1362 C CA . ALA A 1 187 ? 6.617 8.323 -0.908 1.00 94.06 187 ALA A CA 1
ATOM 1363 C C . ALA A 1 187 ? 5.336 8.620 -0.115 1.00 94.06 187 ALA A C 1
ATOM 1365 O O . ALA A 1 187 ? 5.149 8.106 0.987 1.00 94.06 187 ALA A O 1
ATOM 1366 N N . SER A 1 188 ? 4.408 9.379 -0.704 1.00 96.31 188 SER A N 1
ATOM 1367 C CA . SER A 1 188 ? 3.174 9.771 -0.023 1.00 96.31 188 SER A CA 1
ATOM 1368 C C . SER A 1 188 ? 2.258 8.581 0.265 1.00 96.31 188 SER A C 1
ATOM 1370 O O . SER A 1 188 ? 1.818 8.418 1.404 1.00 96.31 188 SER A O 1
ATOM 1372 N N . ALA A 1 189 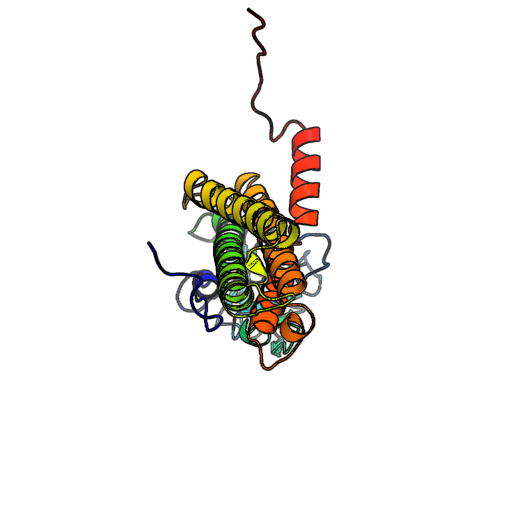? 1.992 7.727 -0.728 1.00 96.25 189 ALA A N 1
ATOM 1373 C CA . ALA A 1 189 ? 1.068 6.609 -0.568 1.00 96.25 189 ALA A CA 1
ATOM 1374 C C . ALA A 1 189 ? 1.610 5.527 0.372 1.00 96.25 189 ALA A C 1
ATOM 1376 O O . ALA A 1 189 ? 0.859 5.018 1.203 1.00 96.25 189 ALA A O 1
ATOM 1377 N N . GLY A 1 190 ? 2.906 5.202 0.286 1.00 96.88 190 GLY A N 1
ATOM 1378 C CA . GLY A 1 190 ? 3.533 4.236 1.190 1.00 96.88 190 GLY A CA 1
ATOM 1379 C C . GLY A 1 190 ? 3.503 4.713 2.637 1.00 96.88 190 GLY A C 1
ATOM 1380 O O . GLY A 1 190 ? 2.997 4.010 3.513 1.00 96.88 190 GLY A O 1
ATOM 1381 N N . ALA A 1 191 ? 3.912 5.961 2.876 1.00 97.75 191 ALA A N 1
ATOM 1382 C CA . ALA A 1 191 ? 3.908 6.531 4.215 1.00 97.75 191 ALA A CA 1
ATOM 1383 C C . ALA A 1 191 ? 2.482 6.640 4.794 1.00 97.75 191 ALA A C 1
ATOM 1385 O O . ALA A 1 191 ? 2.264 6.303 5.960 1.00 97.75 191 ALA A O 1
ATOM 1386 N N . ALA A 1 192 ? 1.495 7.042 3.983 1.00 98.44 192 ALA A N 1
ATOM 1387 C CA . ALA A 1 192 ? 0.092 7.090 4.393 1.00 98.44 192 ALA A CA 1
ATOM 1388 C C . ALA A 1 192 ? -0.459 5.697 4.739 1.00 98.44 192 ALA A C 1
ATOM 1390 O O . ALA A 1 192 ? -1.077 5.528 5.791 1.00 98.44 192 ALA A O 1
ATOM 1391 N N . ALA A 1 193 ? -0.200 4.686 3.903 1.00 98.25 193 ALA A N 1
ATOM 1392 C CA . ALA A 1 193 ? -0.645 3.317 4.150 1.00 98.25 193 ALA A CA 1
ATOM 1393 C C . ALA A 1 193 ? -0.062 2.751 5.448 1.00 98.25 193 ALA A C 1
ATOM 1395 O O . ALA A 1 193 ? -0.814 2.223 6.268 1.00 98.25 193 ALA A O 1
ATOM 1396 N N . LEU A 1 194 ? 1.247 2.920 5.672 1.00 98.38 194 LEU A N 1
ATOM 1397 C CA . LEU A 1 194 ? 1.923 2.468 6.889 1.00 98.38 194 LEU A CA 1
ATOM 1398 C C . LEU A 1 194 ? 1.370 3.158 8.146 1.00 98.38 194 LEU A C 1
ATOM 1400 O O . LEU A 1 194 ? 1.090 2.489 9.144 1.00 98.38 194 LEU A O 1
ATOM 1404 N N . ARG A 1 195 ? 1.133 4.477 8.096 1.00 98.56 195 ARG A N 1
ATOM 1405 C CA . ARG A 1 195 ? 0.509 5.210 9.211 1.00 98.56 195 ARG A CA 1
ATOM 1406 C C . ARG A 1 195 ? -0.931 4.765 9.464 1.00 98.56 195 ARG A C 1
ATOM 1408 O O . ARG A 1 195 ? -1.309 4.580 10.621 1.00 98.56 195 ARG A O 1
ATOM 1415 N N . CYS A 1 196 ? -1.713 4.517 8.414 1.00 98.75 196 CYS A N 1
ATOM 1416 C CA . CYS A 1 196 ? -3.093 4.044 8.533 1.00 98.75 196 CYS A CA 1
ATOM 1417 C C . CYS A 1 196 ? -3.191 2.654 9.157 1.00 98.75 196 CYS A C 1
ATOM 1419 O O . CYS A 1 196 ? -3.979 2.463 10.084 1.00 98.75 196 CYS A O 1
ATOM 1421 N N . VAL A 1 197 ? -2.383 1.688 8.702 1.00 98.44 197 VAL A N 1
ATOM 1422 C CA . VAL A 1 197 ? -2.409 0.336 9.280 1.00 98.44 197 VAL A CA 1
ATOM 1423 C C . VAL A 1 197 ? -1.928 0.342 10.731 1.00 98.44 197 VAL A C 1
ATOM 1425 O O . VAL A 1 197 ? -2.548 -0.310 11.570 1.00 98.44 197 VAL A O 1
ATOM 1428 N N . ALA A 1 198 ? -0.911 1.142 11.070 1.00 98.44 198 ALA A N 1
ATOM 1429 C CA . ALA A 1 198 ? -0.443 1.286 12.447 1.00 98.44 198 ALA A CA 1
ATOM 1430 C C . ALA A 1 198 ? -1.508 1.930 13.353 1.00 98.44 198 ALA A C 1
ATOM 1432 O O . ALA A 1 198 ? -1.772 1.450 14.459 1.00 98.44 198 ALA A O 1
ATOM 1433 N N . ALA A 1 199 ? -2.171 2.989 12.875 1.00 98.62 199 ALA A N 1
ATOM 1434 C CA . ALA A 1 199 ? -3.267 3.634 13.588 1.00 98.62 199 ALA A CA 1
ATOM 1435 C C . ALA A 1 199 ? -4.433 2.664 13.825 1.00 98.62 199 ALA A C 1
ATOM 1437 O O . ALA A 1 199 ? -4.929 2.567 14.951 1.00 98.62 199 ALA A O 1
ATOM 1438 N N . ALA A 1 200 ? -4.821 1.912 12.791 1.00 98.38 200 ALA A N 1
ATOM 1439 C CA . ALA A 1 200 ? -5.858 0.892 12.859 1.00 98.38 200 ALA A CA 1
ATOM 1440 C C . ALA A 1 200 ? -5.518 -0.201 13.883 1.00 98.38 200 ALA A C 1
ATOM 1442 O O . ALA A 1 200 ? -6.349 -0.512 14.738 1.00 98.38 200 ALA A O 1
ATOM 1443 N N . GLN A 1 201 ? -4.289 -0.735 13.864 1.00 97.75 201 GLN A N 1
ATOM 1444 C CA . GLN A 1 201 ? -3.855 -1.760 14.822 1.00 97.75 201 GLN A CA 1
ATOM 1445 C C . GLN A 1 201 ? -3.932 -1.239 16.252 1.00 97.75 201 GLN A C 1
ATOM 1447 O O . GLN A 1 201 ? -4.488 -1.897 17.131 1.00 97.75 201 GLN A O 1
ATOM 1452 N N . GLN A 1 202 ? -3.442 -0.020 16.473 1.00 97.62 202 GLN A N 1
ATOM 1453 C CA . GLN A 1 202 ? -3.407 0.573 17.799 1.00 97.62 202 GLN A CA 1
ATOM 1454 C C . GLN A 1 202 ? -4.808 0.794 18.387 1.00 97.62 202 GLN A C 1
ATOM 1456 O O . GLN A 1 202 ? -5.000 0.568 19.582 1.00 97.62 202 GLN A O 1
ATOM 1461 N N . VAL A 1 203 ? -5.788 1.242 17.590 1.00 98.06 203 VAL A N 1
ATOM 1462 C CA . VAL A 1 203 ? -7.156 1.467 18.100 1.00 98.06 203 VAL A CA 1
ATOM 1463 C C . VAL A 1 203 ? -7.964 0.179 18.252 1.00 98.06 203 VAL A C 1
ATOM 1465 O O . VAL A 1 203 ? -8.871 0.142 19.078 1.00 98.06 203 VAL A O 1
ATOM 1468 N N . CYS A 1 204 ? -7.618 -0.876 17.508 1.00 97.44 204 CYS A N 1
ATOM 1469 C CA . CYS A 1 204 ? -8.210 -2.207 17.679 1.00 97.44 204 CYS A CA 1
ATOM 1470 C C . CYS A 1 204 ? -7.594 -2.981 18.858 1.00 97.44 204 CYS A C 1
ATOM 1472 O O . CYS A 1 204 ? -8.081 -4.049 19.238 1.00 97.44 204 CYS A O 1
ATOM 1474 N N . GLY A 1 205 ? -6.519 -2.456 19.457 1.00 95.19 205 GLY A N 1
ATOM 1475 C CA . GLY A 1 205 ? -5.828 -3.074 20.583 1.00 95.19 205 GLY A CA 1
ATOM 1476 C C . GLY A 1 205 ? -5.376 -4.496 20.252 1.00 95.19 205 GLY A C 1
ATOM 1477 O O . GLY A 1 205 ? -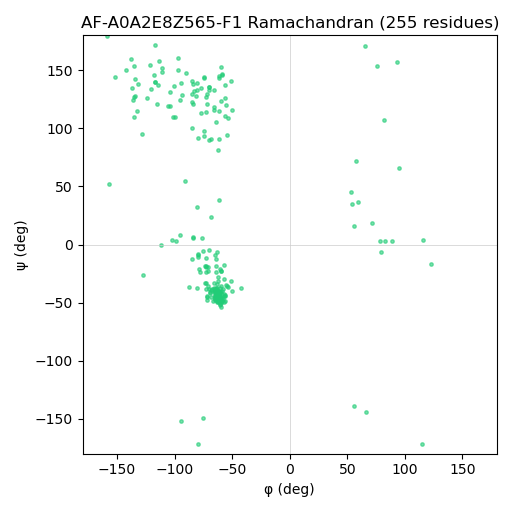4.942 -4.772 19.138 1.00 95.19 205 GLY A O 1
ATOM 1478 N N . GLY A 1 206 ? -5.522 -5.422 21.206 1.00 95.00 206 GLY A N 1
ATOM 1479 C CA . GLY A 1 206 ? -5.142 -6.825 21.006 1.00 95.00 206 GLY A CA 1
ATOM 1480 C C . GLY A 1 206 ? -5.807 -7.477 19.787 1.00 95.00 206 GLY A C 1
ATOM 1481 O O . GLY A 1 206 ? -5.147 -8.244 19.096 1.00 95.00 206 GLY A O 1
ATOM 1482 N N . MET A 1 207 ? -7.058 -7.111 19.467 1.00 93.88 207 MET A N 1
ATOM 1483 C CA . MET A 1 207 ? -7.775 -7.627 18.291 1.00 93.88 207 MET A CA 1
ATOM 1484 C C . MET A 1 207 ? -7.074 -7.251 16.979 1.00 93.88 207 MET A C 1
ATOM 1486 O O . MET A 1 207 ? -7.075 -8.031 16.036 1.00 93.88 207 MET A O 1
ATOM 1490 N N . GLY A 1 208 ? -6.394 -6.101 16.932 1.00 94.00 208 GLY A N 1
ATOM 1491 C CA . GLY A 1 208 ? -5.618 -5.663 15.768 1.00 94.00 208 GLY A CA 1
ATOM 1492 C C . GLY A 1 208 ? -4.403 -6.538 15.430 1.00 94.00 208 GLY A C 1
ATOM 1493 O O . GLY A 1 208 ? -3.794 -6.347 14.377 1.00 94.00 208 GLY A O 1
ATOM 1494 N N . PHE A 1 209 ? -4.045 -7.485 16.300 1.00 93.81 209 PHE A N 1
ATOM 1495 C CA . PHE A 1 209 ? -2.910 -8.395 16.130 1.00 93.81 209 PHE A CA 1
ATOM 1496 C C . PHE A 1 209 ? -3.323 -9.851 15.902 1.00 93.81 209 PHE A C 1
ATOM 1498 O O . PHE A 1 209 ? -2.450 -10.705 15.753 1.00 93.81 209 PHE A O 1
ATOM 1505 N N . THR A 1 210 ? -4.622 -10.156 15.887 1.00 93.94 210 THR A N 1
ATOM 1506 C CA . THR A 1 210 ? -5.094 -11.539 15.771 1.00 93.94 210 THR A CA 1
ATOM 1507 C C . THR A 1 210 ? -5.459 -11.908 14.332 1.00 93.94 210 THR A C 1
ATOM 1509 O O . THR A 1 210 ? -5.663 -11.046 13.475 1.00 93.94 210 THR A O 1
ATOM 1512 N N . ALA A 1 211 ? -5.512 -13.211 14.045 1.00 90.88 211 ALA A N 1
ATOM 1513 C CA . ALA A 1 211 ? -5.845 -13.716 12.713 1.00 90.88 211 ALA A CA 1
ATOM 1514 C C . ALA A 1 211 ? -7.359 -13.681 12.429 1.00 90.88 211 ALA A C 1
ATOM 1516 O O . ALA A 1 211 ? -7.768 -13.670 11.271 1.00 90.88 211 ALA A O 1
ATOM 1517 N N . GLU A 1 212 ? -8.181 -13.645 13.478 1.00 90.88 212 GLU A N 1
ATOM 1518 C CA . GLU A 1 212 ? -9.644 -13.565 13.425 1.00 90.88 212 GLU A CA 1
ATOM 1519 C C . GLU A 1 212 ? -10.134 -12.190 12.963 1.00 90.88 212 GLU A C 1
ATOM 1521 O O . GLU A 1 212 ? -11.250 -12.073 12.463 1.00 90.88 212 GLU A O 1
ATOM 1526 N N . PHE A 1 213 ? -9.306 -11.154 13.120 1.00 92.62 213 PHE A N 1
ATOM 1527 C CA . PHE A 1 213 ? -9.588 -9.822 12.612 1.00 92.62 213 PHE A CA 1
ATOM 1528 C C . PHE A 1 213 ? -8.754 -9.555 11.361 1.00 92.62 213 PHE A C 1
ATOM 1530 O O . PHE A 1 213 ? -7.521 -9.546 11.391 1.00 92.62 213 PHE A O 1
ATOM 1537 N N . ASP A 1 214 ? -9.426 -9.307 10.240 1.00 93.81 214 ASP A N 1
ATOM 1538 C CA . ASP A 1 214 ? -8.808 -9.239 8.910 1.00 93.81 214 ASP A CA 1
ATOM 1539 C C . ASP A 1 214 ? -7.771 -8.111 8.736 1.00 93.81 214 ASP A C 1
ATOM 1541 O O . ASP A 1 214 ? -7.055 -8.080 7.732 1.00 93.81 214 ASP A O 1
ATOM 1545 N N . LEU A 1 215 ? -7.613 -7.220 9.722 1.00 95.38 215 LEU A N 1
ATOM 1546 C CA . LEU A 1 215 ? -6.639 -6.128 9.707 1.00 95.38 215 LEU A CA 1
ATOM 1547 C C . LEU A 1 215 ? -5.199 -6.602 9.462 1.00 95.38 215 LEU A C 1
ATOM 1549 O O . LEU A 1 215 ? -4.447 -5.938 8.748 1.00 95.38 215 LEU A O 1
ATOM 1553 N N . HIS A 1 216 ? -4.816 -7.774 9.972 1.00 93.12 216 HIS A N 1
ATOM 1554 C CA . HIS A 1 216 ? -3.483 -8.340 9.745 1.00 93.12 216 HIS A CA 1
ATOM 1555 C C . HIS A 1 216 ? -3.175 -8.572 8.247 1.00 93.12 216 HIS A C 1
ATOM 1557 O O . HIS A 1 216 ? -2.010 -8.628 7.852 1.00 93.12 216 HIS A O 1
ATOM 1563 N N . ARG A 1 217 ? -4.193 -8.704 7.381 1.00 92.81 217 ARG A N 1
ATOM 1564 C CA . ARG A 1 217 ? -4.012 -8.789 5.920 1.00 92.81 217 ARG A CA 1
ATOM 1565 C C . ARG A 1 217 ? -3.596 -7.440 5.339 1.00 92.81 217 ARG A C 1
ATOM 1567 O O . ARG A 1 217 ? -2.641 -7.388 4.572 1.00 92.81 217 ARG A O 1
ATOM 1574 N N . TYR A 1 218 ? -4.244 -6.357 5.768 1.00 94.75 218 TYR A N 1
ATOM 1575 C CA . TYR A 1 218 ? -3.903 -4.989 5.364 1.00 94.75 218 TYR A CA 1
ATOM 1576 C C . TYR A 1 218 ? -2.500 -4.589 5.826 1.00 94.75 218 TYR A C 1
ATOM 1578 O O . TYR A 1 218 ? -1.749 -4.007 5.053 1.00 94.75 218 TYR A O 1
ATOM 1586 N N . VAL A 1 219 ? -2.115 -4.966 7.049 1.00 95.25 219 VAL A N 1
ATOM 1587 C CA . VAL A 1 219 ? -0.768 -4.714 7.589 1.00 95.25 219 VAL A CA 1
ATOM 1588 C C . VAL A 1 219 ? 0.301 -5.389 6.726 1.00 95.25 219 VAL A C 1
ATOM 1590 O O . VAL A 1 219 ? 1.232 -4.734 6.263 1.00 95.25 219 VAL A O 1
ATOM 1593 N N . ARG A 1 220 ? 0.147 -6.694 6.457 1.00 93.62 220 ARG A N 1
ATOM 1594 C CA . ARG A 1 220 ? 1.089 -7.459 5.621 1.00 93.62 220 ARG A CA 1
ATOM 1595 C C . ARG A 1 220 ? 1.162 -6.910 4.196 1.00 93.62 220 ARG A C 1
ATOM 1597 O O . ARG A 1 220 ? 2.258 -6.769 3.660 1.00 93.62 220 ARG A O 1
ATOM 1604 N N . ARG A 1 221 ? 0.012 -6.547 3.618 1.00 92.88 221 ARG A N 1
ATOM 1605 C CA . ARG A 1 221 ? -0.091 -5.956 2.278 1.00 92.88 221 ARG A CA 1
ATOM 1606 C C . ARG A 1 221 ? 0.587 -4.588 2.196 1.00 92.88 221 ARG A C 1
ATOM 1608 O O . ARG A 1 221 ? 1.349 -4.371 1.263 1.00 92.88 221 ARG A O 1
ATOM 1615 N N . ALA A 1 222 ? 0.363 -3.700 3.167 1.00 94.50 222 ALA A N 1
ATOM 1616 C CA . ALA A 1 222 ? 0.997 -2.379 3.215 1.00 94.50 222 ALA A CA 1
ATOM 1617 C C . ALA A 1 222 ? 2.524 -2.494 3.277 1.00 94.50 222 ALA A C 1
ATOM 1619 O O . ALA A 1 222 ? 3.215 -1.880 2.474 1.00 94.50 222 ALA A O 1
ATOM 1620 N N . LEU A 1 223 ? 3.039 -3.335 4.180 1.00 94.06 223 LEU A N 1
ATOM 1621 C CA . LEU A 1 223 ? 4.476 -3.569 4.330 1.00 94.06 223 LEU A CA 1
ATOM 1622 C C . LEU A 1 223 ? 5.101 -4.150 3.055 1.00 94.06 223 LEU A C 1
ATOM 1624 O O . LEU A 1 223 ? 6.160 -3.704 2.622 1.00 94.06 223 LEU A O 1
ATOM 1628 N N . ALA A 1 224 ? 4.443 -5.134 2.439 1.00 90.94 224 ALA A N 1
ATOM 1629 C CA . ALA A 1 224 ? 4.959 -5.774 1.236 1.00 90.94 224 ALA A CA 1
ATOM 1630 C C . ALA A 1 224 ? 4.929 -4.843 0.012 1.00 90.94 224 ALA A C 1
ATOM 1632 O O . ALA A 1 224 ? 5.895 -4.815 -0.745 1.00 90.94 224 ALA A O 1
ATOM 1633 N N . LEU A 1 225 ? 3.853 -4.069 -0.178 1.00 90.25 225 LEU A N 1
ATOM 1634 C CA . LEU A 1 225 ? 3.750 -3.099 -1.272 1.00 90.25 225 LEU A CA 1
ATOM 1635 C C . LEU A 1 225 ? 4.679 -1.908 -1.081 1.00 90.25 225 LEU A C 1
ATOM 1637 O O . LEU A 1 225 ? 5.239 -1.421 -2.062 1.00 90.25 225 LEU A O 1
ATOM 1641 N N . ASP A 1 226 ? 4.844 -1.433 0.156 1.00 93.25 226 ASP A N 1
ATOM 1642 C CA . ASP A 1 226 ? 5.744 -0.322 0.408 1.00 93.25 226 ASP A CA 1
ATOM 1643 C C . ASP A 1 226 ? 7.179 -0.703 0.045 1.00 93.25 226 ASP A C 1
ATOM 1645 O O . ASP A 1 226 ? 7.819 0.026 -0.702 1.00 93.25 226 ASP A O 1
ATOM 1649 N N . ALA A 1 227 ? 7.638 -1.887 0.450 1.00 89.56 227 ALA A N 1
ATOM 1650 C CA . ALA A 1 227 ? 8.995 -2.359 0.191 1.00 89.56 227 ALA A CA 1
ATOM 1651 C C . ALA A 1 227 ? 9.358 -2.488 -1.308 1.00 89.56 227 ALA A C 1
ATOM 1653 O O . ALA A 1 227 ? 10.540 -2.507 -1.664 1.00 89.56 227 ALA A O 1
ATOM 1654 N N . LEU A 1 228 ? 8.368 -2.588 -2.201 1.00 86.06 228 LEU A N 1
ATOM 1655 C CA . LEU A 1 228 ? 8.589 -2.649 -3.645 1.00 86.06 228 LEU A CA 1
ATOM 1656 C C . LEU A 1 228 ? 8.967 -1.273 -4.207 1.00 86.06 228 LEU A C 1
ATOM 1658 O O . LEU A 1 228 ? 8.453 -0.245 -3.773 1.00 86.06 228 LEU A O 1
ATOM 1662 N N . LEU A 1 229 ? 9.854 -1.260 -5.209 1.00 80.38 229 LEU A N 1
ATOM 1663 C CA . LEU A 1 229 ? 10.428 -0.026 -5.772 1.00 80.38 229 LEU A CA 1
ATOM 1664 C C . LEU A 1 229 ? 11.062 0.881 -4.696 1.00 80.38 229 LEU A C 1
ATOM 1666 O O . LEU A 1 229 ? 10.849 2.090 -4.684 1.00 80.38 229 LEU A O 1
ATOM 1670 N N . SER A 1 230 ? 11.843 0.267 -3.802 1.00 77.44 230 SER A N 1
ATOM 1671 C CA . SER A 1 230 ? 12.696 0.901 -2.782 1.00 77.44 230 SER A CA 1
ATOM 1672 C C . SER A 1 230 ? 12.041 1.412 -1.495 1.00 77.44 230 SER A C 1
ATOM 1674 O O . SER A 1 230 ? 12.787 1.762 -0.587 1.00 77.44 230 SER A O 1
ATOM 1676 N N . GLY A 1 231 ? 10.715 1.412 -1.330 1.00 86.06 231 GLY A N 1
ATOM 1677 C CA . GLY A 1 231 ? 10.119 1.968 -0.100 1.00 86.06 231 GLY A CA 1
ATOM 1678 C C . GLY A 1 231 ? 9.732 3.436 -0.209 1.00 86.06 231 GLY A C 1
ATOM 1679 O O . GLY A 1 231 ? 10.258 4.177 -1.040 1.00 86.06 231 GLY A O 1
ATOM 1680 N N . SER A 1 232 ? 8.791 3.877 0.629 1.00 90.94 232 SER A N 1
ATOM 1681 C CA . SER A 1 232 ? 8.456 5.301 0.729 1.00 90.94 232 SER A CA 1
ATOM 1682 C C . SER A 1 232 ? 9.608 6.138 1.280 1.00 90.94 232 SER A C 1
ATOM 1684 O O . SER A 1 232 ? 9.818 7.247 0.806 1.00 90.94 232 SER A O 1
ATOM 1686 N N . GLU A 1 233 ? 10.367 5.601 2.238 1.00 90.69 233 GLU A N 1
ATOM 1687 C CA . GLU A 1 233 ? 11.493 6.300 2.872 1.00 90.69 233 GLU A CA 1
ATOM 1688 C C . GLU A 1 233 ? 12.622 6.572 1.869 1.00 90.69 233 GLU A C 1
ATOM 1690 O O . GLU A 1 233 ? 13.057 7.711 1.723 1.00 90.69 233 GLU A O 1
ATOM 1695 N N . ALA A 1 234 ? 13.021 5.568 1.080 1.00 86.94 234 ALA A N 1
ATOM 1696 C CA . ALA A 1 234 ? 14.023 5.767 0.034 1.00 86.94 234 ALA A CA 1
ATOM 1697 C C . ALA A 1 234 ? 13.518 6.694 -1.085 1.00 86.94 234 ALA A C 1
ATOM 1699 O O . ALA A 1 234 ? 14.296 7.450 -1.665 1.00 86.94 234 ALA A O 1
ATOM 1700 N N . ALA A 1 235 ? 12.217 6.661 -1.403 1.00 88.44 235 ALA A N 1
ATOM 1701 C CA . ALA A 1 235 ? 11.630 7.597 -2.359 1.00 88.44 235 ALA A CA 1
ATOM 1702 C C . ALA A 1 235 ? 11.678 9.046 -1.838 1.00 88.44 235 ALA A C 1
ATOM 1704 O O . ALA A 1 235 ? 11.995 9.958 -2.604 1.00 88.44 235 ALA A O 1
ATOM 1705 N N . GLU A 1 236 ? 11.419 9.260 -0.546 1.00 90.00 236 GLU A N 1
ATOM 1706 C CA . GLU A 1 236 ? 11.543 10.561 0.119 1.00 90.00 236 GLU A CA 1
ATOM 1707 C C . GLU A 1 236 ? 12.999 11.048 0.155 1.00 90.00 236 GLU A C 1
ATOM 1709 O O . GLU A 1 236 ? 13.277 12.191 -0.217 1.00 90.00 236 GLU A O 1
ATOM 1714 N N . GLU A 1 237 ? 13.945 10.173 0.499 1.00 89.56 237 GLU A N 1
ATOM 1715 C CA . GLU A 1 237 ? 15.378 10.480 0.462 1.00 89.56 237 GLU A CA 1
ATOM 1716 C C . GLU A 1 237 ? 15.832 10.870 -0.953 1.00 89.56 237 GLU A C 1
ATOM 1718 O O . GLU A 1 237 ? 16.511 11.885 -1.146 1.00 89.56 237 GLU A O 1
ATOM 1723 N N . HIS A 1 238 ? 15.399 10.118 -1.969 1.00 85.44 238 HIS A N 1
ATOM 1724 C CA . HIS A 1 238 ? 15.707 10.413 -3.365 1.00 85.44 238 HIS A CA 1
ATOM 1725 C C . HIS A 1 238 ? 15.117 11.769 -3.790 1.00 85.44 238 HIS A C 1
ATOM 1727 O O . HIS A 1 238 ? 15.815 12.583 -4.399 1.00 85.44 238 HIS A O 1
ATOM 1733 N N . LEU A 1 239 ? 13.870 12.075 -3.421 1.00 87.62 239 LEU A N 1
ATOM 1734 C CA . LEU A 1 239 ? 13.286 13.400 -3.658 1.00 87.62 239 LEU A CA 1
ATOM 1735 C C . LEU A 1 239 ? 14.115 14.514 -3.016 1.00 87.62 239 LEU A C 1
ATOM 1737 O O . LEU A 1 239 ? 14.393 15.520 -3.672 1.00 87.62 239 LEU A O 1
ATOM 1741 N N . GLY A 1 240 ? 14.557 14.320 -1.772 1.00 87.56 240 GLY A N 1
ATOM 1742 C CA . GLY A 1 240 ? 15.440 15.251 -1.073 1.00 87.56 240 GLY A CA 1
ATOM 1743 C C . GLY A 1 240 ? 16.752 15.477 -1.827 1.00 87.56 240 GLY A C 1
ATOM 1744 O O . GLY A 1 240 ? 17.143 16.620 -2.077 1.00 87.56 240 GLY A O 1
ATOM 1745 N N . ALA A 1 241 ? 17.399 14.402 -2.279 1.00 87.44 241 ALA A N 1
ATOM 1746 C CA . ALA A 1 241 ? 18.628 14.478 -3.063 1.00 87.44 241 ALA A CA 1
ATOM 1747 C C . ALA A 1 241 ? 18.433 15.222 -4.398 1.00 87.44 241 ALA A C 1
ATOM 1749 O O . ALA A 1 241 ? 19.290 16.015 -4.801 1.00 87.44 241 ALA A O 1
ATOM 1750 N N . LEU A 1 242 ? 17.308 15.010 -5.088 1.00 85.69 242 LEU A N 1
ATOM 1751 C CA . LEU A 1 242 ? 16.981 15.733 -6.320 1.00 85.69 242 LEU A CA 1
ATOM 1752 C C . LEU A 1 242 ? 16.695 17.218 -6.050 1.00 85.69 242 LEU A C 1
ATOM 1754 O O . LEU A 1 242 ? 17.130 18.073 -6.829 1.00 85.69 242 LEU A O 1
ATOM 1758 N N . ALA A 1 243 ? 16.015 17.542 -4.948 1.00 84.38 243 ALA A N 1
ATOM 1759 C CA . ALA A 1 243 ? 15.724 18.917 -4.552 1.00 84.38 243 ALA A CA 1
ATOM 1760 C C . ALA A 1 243 ? 17.005 19.701 -4.233 1.00 84.38 243 ALA A C 1
ATOM 1762 O O . ALA A 1 243 ? 17.179 20.811 -4.737 1.00 84.38 243 ALA A O 1
ATOM 1763 N N . LEU A 1 244 ? 17.945 19.099 -3.496 1.00 86.25 244 LEU A N 1
ATOM 1764 C CA . LEU A 1 244 ? 19.256 19.694 -3.200 1.00 86.25 244 LEU A CA 1
ATOM 1765 C C . LEU A 1 244 ? 20.100 19.943 -4.460 1.00 86.25 244 LEU A C 1
ATOM 1767 O O . LEU A 1 244 ? 20.908 20.866 -4.493 1.00 86.25 244 LEU A O 1
ATOM 1771 N N . ARG A 1 245 ? 19.896 19.147 -5.516 1.00 83.75 245 ARG A N 1
ATOM 1772 C CA . ARG A 1 245 ? 20.546 19.318 -6.827 1.00 83.75 245 ARG A CA 1
ATOM 1773 C C . ARG A 1 245 ? 19.828 20.323 -7.740 1.00 83.75 245 ARG A C 1
ATOM 1775 O O . ARG A 1 245 ? 20.206 20.441 -8.903 1.00 83.75 245 ARG A O 1
ATOM 1782 N N . GLY A 1 246 ? 18.789 21.008 -7.254 1.00 76.00 246 GLY A N 1
ATOM 1783 C CA . GLY A 1 246 ? 18.013 21.988 -8.022 1.00 76.00 246 GLY A CA 1
ATOM 1784 C C . GLY A 1 246 ? 17.114 21.377 -9.103 1.00 76.00 246 GLY A C 1
ATOM 1785 O O . GLY A 1 246 ? 16.714 22.074 -10.026 1.00 76.00 246 GLY A O 1
ATOM 1786 N N . ARG A 1 247 ? 16.806 20.074 -9.025 1.00 65.06 247 ARG A N 1
ATOM 1787 C CA . ARG A 1 247 ? 16.062 19.338 -10.068 1.00 65.06 247 ARG A CA 1
ATOM 1788 C C . ARG A 1 247 ? 14.563 19.158 -9.785 1.00 65.06 247 ARG A C 1
ATOM 1790 O O . ARG A 1 247 ? 13.891 18.484 -10.555 1.00 65.06 247 ARG A O 1
ATOM 1797 N N . VAL A 1 248 ? 14.046 19.717 -8.686 1.00 61.44 248 VAL A N 1
ATOM 1798 C CA . VAL A 1 248 ? 12.656 19.489 -8.213 1.00 61.44 248 VAL A CA 1
ATOM 1799 C C . VAL A 1 248 ? 11.886 20.783 -7.953 1.00 61.44 248 VAL A C 1
ATOM 1801 O O . VAL A 1 248 ? 10.660 20.796 -8.027 1.00 61.44 248 VAL A O 1
ATOM 1804 N N . LEU A 1 249 ? 12.575 21.882 -7.642 1.00 51.69 249 LEU A N 1
ATOM 1805 C CA . LEU A 1 249 ? 11.916 23.142 -7.315 1.00 51.69 249 LEU A CA 1
ATOM 1806 C C . LEU A 1 249 ? 11.789 23.994 -8.584 1.00 51.69 249 LEU A C 1
ATOM 1808 O O . LEU A 1 249 ? 12.798 24.196 -9.258 1.00 51.69 249 LEU A O 1
ATOM 1812 N N . PRO A 1 250 ? 10.590 24.508 -8.923 1.00 47.06 250 PRO A N 1
ATOM 1813 C CA . PRO A 1 250 ? 10.477 25.517 -9.967 1.00 47.06 250 PRO A CA 1
ATOM 1814 C C . PRO A 1 250 ? 11.321 26.734 -9.579 1.00 47.06 250 PRO A C 1
ATOM 1816 O O . PRO A 1 250 ? 11.408 27.062 -8.392 1.00 47.06 250 PRO A O 1
ATOM 1819 N N . ASP A 1 251 ? 11.911 27.400 -10.574 1.00 44.59 251 ASP A N 1
ATOM 1820 C CA . ASP A 1 251 ? 12.624 28.669 -10.412 1.00 44.59 251 ASP A CA 1
ATOM 1821 C C . ASP A 1 251 ? 11.688 29.673 -9.726 1.00 44.59 251 ASP A C 1
ATOM 1823 O O . ASP A 1 251 ? 10.835 30.314 -10.344 1.00 44.59 251 ASP A O 1
ATOM 1827 N N . ARG A 1 252 ? 11.780 29.781 -8.400 1.00 43.41 252 ARG A N 1
ATOM 1828 C CA . ARG A 1 252 ? 11.055 30.805 -7.663 1.00 43.41 252 ARG A CA 1
ATOM 1829 C C . ARG A 1 252 ? 11.838 32.096 -7.818 1.00 43.41 252 ARG A C 1
ATOM 1831 O O . ARG A 1 252 ? 12.674 32.426 -6.981 1.00 43.41 252 ARG A O 1
ATOM 1838 N N . GLN A 1 253 ? 11.489 32.882 -8.835 1.00 40.72 253 GLN A N 1
ATOM 1839 C CA . GLN A 1 253 ? 11.516 34.329 -8.659 1.00 40.72 253 GLN A CA 1
ATOM 1840 C C . GLN A 1 253 ? 10.526 34.659 -7.539 1.00 40.72 253 GLN A C 1
ATOM 1842 O O . GLN A 1 253 ? 9.328 34.823 -7.758 1.00 40.72 253 GLN A O 1
ATOM 1847 N N . VAL A 1 254 ? 11.023 34.687 -6.303 1.00 43.31 254 VAL A N 1
ATOM 1848 C CA . VAL A 1 254 ? 10.305 35.289 -5.185 1.00 43.31 254 VAL A CA 1
ATOM 1849 C C . VAL A 1 254 ? 10.319 36.790 -5.446 1.00 43.31 254 VAL A C 1
ATOM 1851 O O . VAL A 1 254 ? 11.252 37.494 -5.067 1.00 43.31 254 VAL A O 1
ATOM 1854 N N . VAL A 1 255 ? 9.306 37.277 -6.157 1.00 41.06 255 VAL A N 1
ATOM 1855 C CA . VAL A 1 255 ? 9.031 38.708 -6.226 1.00 41.06 255 VAL A CA 1
ATOM 1856 C C . VAL A 1 255 ? 8.408 39.082 -4.886 1.00 41.06 255 VAL A C 1
ATOM 1858 O O . VAL A 1 255 ? 7.230 38.835 -4.643 1.00 41.06 255 VAL A O 1
ATOM 1861 N N . LEU A 1 256 ? 9.233 39.612 -3.983 1.00 41.22 256 LEU A N 1
ATOM 1862 C CA . LEU A 1 256 ? 8.749 40.340 -2.816 1.00 41.22 256 LEU A CA 1
ATOM 1863 C C . LEU A 1 256 ? 8.263 41.709 -3.310 1.00 41.22 256 LEU A C 1
ATOM 1865 O O . LEU A 1 256 ? 9.067 42.626 -3.473 1.00 41.22 256 LEU A O 1
ATOM 1869 N N . THR A 1 257 ? 6.970 41.812 -3.613 1.00 55.41 257 THR A N 1
ATOM 1870 C CA . THR A 1 257 ? 6.242 43.093 -3.680 1.00 55.41 257 THR A CA 1
ATOM 1871 C C . THR A 1 257 ? 5.537 43.357 -2.369 1.00 55.41 257 THR A C 1
ATOM 1873 O O . THR A 1 257 ? 4.905 42.397 -1.870 1.00 55.41 257 THR A O 1
#